Protein AF-0000000067828878 (afdb_homodimer)

InterPro domains:
  IPR006442 Type II toxin-antitoxin system, antitoxin Phd/YefM [PF02604] (14-60)
  IPR036165 YefM-like superfamily [SSF143120] (12-59)

Solvent-accessible surface area (backbone atoms only — not comparable to full-atom values): 11182 Å² total; per-residue (Å²): 126,85,72,68,76,63,61,84,62,69,82,40,54,75,30,50,51,69,56,38,45,76,40,34,67,59,51,51,51,44,15,53,73,73,50,51,32,34,33,22,53,97,88,36,81,40,30,30,34,27,21,33,70,62,52,52,67,44,51,63,59,71,70,44,81,54,57,63,60,48,48,69,64,32,68,62,58,69,47,62,82,66,66,67,78,69,71,66,73,69,70,74,68,74,119,128,82,72,70,77,59,62,83,61,69,81,40,56,75,31,49,51,69,57,37,46,77,38,33,69,57,51,51,51,44,14,53,72,72,51,51,33,34,33,21,53,96,88,35,82,41,31,31,35,26,21,32,71,59,51,52,67,45,49,64,60,72,71,44,82,54,57,63,60,49,48,70,64,32,68,62,59,68,48,64,79,67,65,68,76,69,68,66,73,71,69,73,68,76,119

Radius of gyration: 25.67 Å; Cα contacts (8 Å, |Δi|>4): 212; chains: 2; bounding box: 50×87×62 Å

Sequence (190 aa):
MTNSATQGLDALQTWKLEDAKARFSELVRLAQGENPQLVTVRGKDAVVVLAADQFAKLLPLMAQPNIHEFLSQSPLNRLDFEHSSVQSPVRELELMTNSATQGLDALQTWKLEDAKARFSELVRLAQGENPQLVTVRGKDAVVVLAADQFAKLLPLMAQPNIHEFLSQSPLNRLDFEHSSVQSPVRELEL

Secondary structure (DSSP, 8-state):
-------TTTTSEEEEHHHHHHTHHHHHHHHHHSS-EEEEETTEEEEEEEEHHHHHHHHHHHHS--HHHHHHHSGGGGS----------------/------TTTTTSEEEEHHHHHHTHHHHHHHHHHSS-EEEEETTEEEEEEEEHHHHHHHHHHHHS--HHHHHHHSGGGGS----------------

Nearest PDB structures (foldseek):
  2odk-assembly2_D  TM=9.725E-01  e=8.006E-05  Nitrosomonas europaea
  6jqy-assembly1_A  TM=8.983E-01  e=6.111E-02  Mycobacterium tuberculosis CDC1551
  3k6q-assembly2_D  TM=8.267E-01  e=5.344E-02  Syntrophomonas wolfei subsp. wolfei str. Goettingen G311
  3k33-assembly1_C-2  TM=6.214E-01  e=5.344E-02  Punavirus P1
  3k33-assembly1_D-2  TM=6.467E-01  e=1.278E-01  Punavirus P1

Structure (mmCIF, N/CA/C/O backbone):
data_AF-0000000067828878-model_v1
#
loop_
_entity.id
_entity.type
_entity.pdbx_description
1 polymer Antitoxin
#
loop_
_atom_site.group_PDB
_atom_site.id
_atom_site.type_symbol
_atom_site.label_atom_id
_atom_site.label_alt_id
_atom_site.label_comp_id
_atom_site.label_asym_id
_atom_site.label_entity_id
_atom_site.label_seq_id
_atom_site.pdbx_PDB_ins_code
_atom_site.Cartn_x
_atom_site.Cartn_y
_atom_site.Cartn_z
_atom_site.occupancy
_atom_site.B_iso_or_equiv
_atom_site.auth_seq_id
_atom_site.auth_comp_id
_atom_site.auth_asym_id
_atom_site.auth_atom_id
_atom_site.pdbx_PDB_model_num
ATOM 1 N N . MET A 1 1 ? 25.984 -0.427 13.227 1 29.58 1 MET A N 1
ATOM 2 C CA . MET A 1 1 ? 24.75 -1.149 13.5 1 29.58 1 MET A CA 1
ATOM 3 C C . MET A 1 1 ? 23.562 -0.467 12.828 1 29.58 1 MET A C 1
ATOM 5 O O . MET A 1 1 ? 23.25 0.691 13.125 1 29.58 1 MET A O 1
ATOM 9 N N . THR A 1 2 ? 23.516 -0.734 11.5 1 36.03 2 THR A N 1
ATOM 10 C CA . THR A 1 2 ? 22.578 -0.037 10.617 1 36.03 2 THR A CA 1
ATOM 11 C C . THR A 1 2 ? 21.172 -0.012 11.227 1 36.03 2 THR A C 1
ATOM 13 O O . THR A 1 2 ? 20.641 -1.055 11.609 1 36.03 2 THR A O 1
ATOM 16 N N . ASN A 1 3 ? 20.969 0.876 12.07 1 36.53 3 ASN A N 1
ATOM 17 C CA . ASN A 1 3 ? 19.688 1.14 12.703 1 36.53 3 ASN A CA 1
ATOM 18 C C . ASN A 1 3 ? 18.547 1.077 11.703 1 36.53 3 ASN A C 1
ATOM 20 O O . ASN A 1 3 ? 18.391 1.976 10.875 1 36.53 3 ASN A O 1
ATOM 24 N N . SER A 1 4 ? 18.562 0.023 10.906 1 40.5 4 SER A N 1
ATOM 25 C CA . SER A 1 4 ? 17.422 -0.14 10.016 1 40.5 4 SER A CA 1
ATOM 26 C C . SER A 1 4 ? 16.125 0.268 10.695 1 40.5 4 SER A C 1
ATOM 28 O O . SER A 1 4 ? 15.695 -0.368 11.664 1 40.5 4 SER A O 1
ATOM 30 N N . ALA A 1 5 ? 15.953 1.447 10.938 1 41.16 5 ALA A N 1
ATOM 31 C CA . ALA A 1 5 ? 14.695 2.039 11.383 1 41.16 5 ALA A CA 1
ATOM 32 C C . ALA A 1 5 ? 13.5 1.272 10.828 1 41.16 5 ALA A C 1
ATOM 34 O O . ALA A 1 5 ? 13.039 1.551 9.719 1 41.16 5 ALA A O 1
ATOM 35 N N . THR A 1 6 ? 13.602 -0.075 10.828 1 52.47 6 THR A N 1
ATOM 36 C CA . THR A 1 6 ? 12.438 -0.902 10.516 1 52.47 6 THR A CA 1
ATOM 37 C C . THR A 1 6 ? 11.227 -0.459 11.336 1 52.47 6 THR A C 1
ATOM 39 O O . THR A 1 6 ? 10.812 -1.154 12.266 1 52.47 6 THR A O 1
ATOM 42 N N . GLN A 1 7 ? 11.156 0.771 11.742 1 61.03 7 GLN A N 1
ATOM 43 C CA . GLN A 1 7 ? 10.273 1.157 12.844 1 61.03 7 GLN A CA 1
ATOM 44 C C . GLN A 1 7 ? 8.82 0.809 12.539 1 61.03 7 GLN A C 1
ATOM 46 O O . GLN A 1 7 ? 8.242 -0.08 13.164 1 61.03 7 GLN A O 1
ATOM 51 N N . GLY A 1 8 ? 8.164 1.447 11.656 1 74.69 8 GLY A N 1
ATOM 52 C CA . GLY A 1 8 ? 6.711 1.439 11.664 1 74.69 8 GLY A CA 1
ATOM 53 C C . GLY A 1 8 ? 6.117 0.234 10.969 1 74.69 8 GLY A C 1
ATOM 54 O O . GLY A 1 8 ? 4.926 -0.051 11.109 1 74.69 8 GLY A O 1
ATOM 55 N N . LEU A 1 9 ? 7.027 -0.749 10.406 1 91.75 9 LEU A N 1
ATOM 56 C CA . LEU A 1 9 ? 6.492 -1.859 9.625 1 91.75 9 LEU A CA 1
ATOM 57 C C . LEU A 1 9 ? 6.574 -3.164 10.414 1 91.75 9 LEU A C 1
ATOM 59 O O . LEU A 1 9 ? 6.117 -4.207 9.938 1 91.75 9 LEU A O 1
ATOM 63 N N . ASP A 1 10 ? 7.086 -3.168 11.617 1 90.44 10 ASP A N 1
ATOM 64 C CA . ASP A 1 10 ? 7.348 -4.367 12.406 1 90.44 10 ASP A CA 1
ATOM 65 C C . ASP A 1 10 ? 6.047 -5.016 12.875 1 90.44 10 ASP A C 1
ATOM 67 O O . ASP A 1 10 ? 6.023 -6.203 13.195 1 90.44 10 ASP A O 1
ATOM 71 N N . ALA A 1 11 ? 4.977 -4.293 12.898 1 90.56 11 ALA A N 1
ATOM 72 C CA . ALA A 1 11 ? 3.697 -4.801 13.391 1 90.56 11 ALA A CA 1
ATOM 73 C C . ALA A 1 11 ? 2.902 -5.457 12.266 1 90.56 11 ALA A C 1
ATOM 75 O O . ALA A 1 11 ? 1.885 -6.109 12.508 1 90.56 11 ALA A O 1
ATOM 76 N N . LEU A 1 12 ? 3.334 -5.367 11.086 1 95.94 12 LEU A N 1
ATOM 77 C CA . LEU A 1 12 ? 2.586 -5.875 9.945 1 95.94 12 LEU A CA 1
ATOM 78 C C . LEU A 1 12 ? 2.828 -7.371 9.766 1 95.94 12 LEU A C 1
ATOM 80 O O . LEU A 1 12 ? 3.938 -7.855 9.992 1 95.94 12 LEU A O 1
ATOM 84 N N . GLN A 1 13 ? 1.742 -8.094 9.398 1 97.19 13 GLN A N 1
ATOM 85 C CA . GLN A 1 13 ? 1.959 -9.461 8.945 1 97.19 13 GLN A CA 1
ATOM 86 C C . GLN A 1 13 ? 2.889 -9.5 7.738 1 97.19 13 GLN A C 1
ATOM 88 O O . GLN A 1 13 ? 2.719 -8.719 6.793 1 97.19 13 GLN A O 1
ATOM 93 N N . THR A 1 14 ? 3.805 -10.516 7.734 1 98.25 14 THR A N 1
ATOM 94 C CA . THR A 1 14 ? 4.859 -10.516 6.727 1 98.25 14 THR A CA 1
ATOM 95 C C . THR A 1 14 ? 4.809 -11.797 5.891 1 98.25 14 THR A C 1
ATOM 97 O O . THR A 1 14 ? 4.586 -12.883 6.426 1 98.25 14 THR A O 1
ATOM 100 N N . TRP A 1 15 ? 5.043 -11.609 4.605 1 98.56 15 TRP A N 1
ATOM 101 C CA . TRP A 1 15 ? 5.094 -12.688 3.627 1 98.56 15 TRP A CA 1
ATOM 102 C C . TRP A 1 15 ? 6.43 -12.695 2.889 1 98.56 15 TRP A C 1
ATOM 104 O O . TRP A 1 15 ? 6.945 -11.641 2.52 1 98.56 15 TRP A O 1
ATOM 114 N N . LYS A 1 16 ? 6.973 -13.914 2.701 1 98.56 16 LYS A N 1
ATOM 115 C CA . LYS A 1 16 ? 8 -14.023 1.668 1 98.56 16 LYS A CA 1
ATOM 116 C C . LYS A 1 16 ? 7.395 -13.891 0.274 1 98.56 16 LYS A C 1
ATOM 118 O O . LYS A 1 16 ? 6.254 -14.297 0.048 1 98.56 16 LYS A O 1
ATOM 123 N N . LEU A 1 17 ? 8.109 -13.359 -0.604 1 98.56 17 LEU A N 1
ATOM 124 C CA . LEU A 1 17 ? 7.637 -13.141 -1.967 1 98.56 17 LEU A CA 1
ATOM 125 C C . LEU A 1 17 ? 6.969 -14.398 -2.514 1 98.56 17 LEU A C 1
ATOM 127 O O . LEU A 1 17 ? 5.883 -14.328 -3.094 1 98.56 17 LEU A O 1
ATOM 131 N N . GLU A 1 18 ? 7.539 -15.641 -2.307 1 97.88 18 GLU A N 1
ATOM 132 C CA . GLU A 1 18 ? 7.035 -16.891 -2.846 1 97.88 18 GLU A CA 1
ATOM 133 C C . GLU A 1 18 ? 5.711 -17.281 -2.199 1 97.88 18 GLU A C 1
ATOM 135 O O . GLU A 1 18 ? 4.789 -17.75 -2.883 1 97.88 18 GLU A O 1
ATOM 140 N N . ASP A 1 19 ? 5.637 -17.078 -0.923 1 98.5 19 ASP A N 1
ATOM 141 C CA . ASP A 1 19 ? 4.406 -17.391 -0.206 1 98.5 19 ASP A CA 1
ATOM 142 C C . ASP A 1 19 ? 3.283 -16.422 -0.59 1 98.5 19 ASP A C 1
ATOM 144 O O . ASP A 1 19 ? 2.135 -16.844 -0.758 1 98.5 19 ASP A O 1
ATOM 148 N N . ALA A 1 20 ? 3.621 -15.164 -0.663 1 98.75 20 ALA A N 1
ATOM 149 C CA . ALA A 1 20 ? 2.66 -14.141 -1.072 1 98.75 20 ALA A CA 1
ATOM 150 C C . ALA A 1 20 ? 2.057 -14.469 -2.436 1 98.75 20 ALA A C 1
ATOM 152 O O . ALA A 1 20 ? 0.842 -14.367 -2.623 1 98.75 20 ALA A O 1
ATOM 153 N N . LYS A 1 21 ? 2.896 -14.797 -3.344 1 98.25 21 LYS A N 1
ATOM 154 C CA . LYS A 1 21 ? 2.439 -15.18 -4.676 1 98.25 21 LYS A CA 1
ATOM 155 C C . LYS A 1 21 ? 1.525 -16.406 -4.617 1 98.25 21 LYS A C 1
ATOM 157 O O . LYS A 1 21 ? 0.457 -16.406 -5.234 1 98.25 21 LYS A O 1
ATOM 162 N N . ALA A 1 22 ? 1.896 -17.422 -3.926 1 98.25 22 ALA A N 1
ATOM 163 C CA . ALA A 1 22 ? 1.157 -18.688 -3.857 1 98.25 22 ALA A CA 1
ATOM 164 C C . ALA A 1 22 ? -0.205 -18.484 -3.199 1 98.25 22 ALA A C 1
ATOM 166 O O . ALA A 1 22 ? -1.184 -19.141 -3.578 1 98.25 22 ALA A O 1
ATOM 167 N N . ARG A 1 23 ? -0.243 -17.609 -2.225 1 98.38 23 ARG A N 1
ATOM 168 C CA . ARG A 1 23 ? -1.474 -17.344 -1.486 1 98.38 23 ARG A CA 1
ATOM 169 C C . ARG A 1 23 ? -1.956 -15.922 -1.723 1 98.38 23 ARG A C 1
ATOM 171 O O . ARG A 1 23 ? -2.424 -15.258 -0.795 1 98.38 23 ARG A O 1
ATOM 178 N N . PHE A 1 24 ? -1.81 -15.477 -2.848 1 98.44 24 PHE A N 1
ATOM 179 C CA . PHE A 1 24 ? -2.07 -14.086 -3.197 1 98.44 24 PHE A CA 1
ATOM 180 C C . PHE A 1 24 ? -3.51 -13.703 -2.873 1 98.44 24 PHE A C 1
ATOM 182 O O . PHE A 1 24 ? -3.771 -12.602 -2.389 1 98.44 24 PHE A O 1
ATOM 189 N N . SER A 1 25 ? -4.469 -14.562 -3.148 1 98.06 25 SER A N 1
ATOM 190 C CA . SER A 1 25 ? -5.867 -14.266 -2.854 1 98.06 25 SER A CA 1
ATOM 191 C C . SER A 1 25 ? -6.082 -14.039 -1.362 1 98.06 25 SER A C 1
ATOM 193 O O . SER A 1 25 ? -6.828 -13.141 -0.969 1 98.06 25 SER A O 1
ATOM 195 N N . GLU A 1 26 ? -5.488 -14.906 -0.579 1 98.12 26 GLU A N 1
ATOM 196 C CA . GLU A 1 26 ? -5.547 -14.727 0.869 1 98.12 26 GLU A CA 1
ATOM 197 C C . GLU A 1 26 ? -4.891 -13.414 1.291 1 98.12 26 GLU A C 1
ATOM 199 O O . GLU A 1 26 ? -5.434 -12.688 2.119 1 98.12 26 GLU A O 1
ATOM 204 N N . LEU A 1 27 ? -3.695 -13.172 0.763 1 98.44 27 LEU A N 1
ATOM 205 C CA . LEU A 1 27 ? -2.98 -11.93 1.03 1 98.44 27 LEU A CA 1
ATOM 206 C C . LEU A 1 27 ? -3.859 -10.719 0.731 1 98.44 27 LEU A C 1
ATOM 208 O O . LEU A 1 27 ? -3.957 -9.797 1.546 1 98.44 27 LEU A O 1
ATOM 212 N N . VAL A 1 28 ? -4.523 -10.688 -0.418 1 98.5 28 VAL A N 1
ATOM 213 C CA . VAL A 1 28 ? -5.391 -9.586 -0.838 1 98.5 28 VAL A CA 1
ATOM 214 C C . VAL A 1 28 ? -6.562 -9.453 0.13 1 98.5 28 VAL A C 1
ATOM 216 O O . VAL A 1 28 ? -6.902 -8.344 0.555 1 98.5 28 VAL A O 1
ATOM 219 N N . ARG A 1 29 ? -7.176 -10.602 0.465 1 97.56 29 ARG A N 1
ATOM 220 C CA . ARG A 1 29 ? -8.305 -10.578 1.394 1 97.56 29 ARG A CA 1
ATOM 221 C C . ARG A 1 29 ? -7.887 -10 2.742 1 97.56 29 ARG A C 1
ATOM 223 O O . ARG A 1 29 ? -8.594 -9.164 3.309 1 97.56 29 ARG A O 1
ATOM 230 N N . LEU A 1 30 ? -6.785 -10.422 3.264 1 97.75 30 LEU A N 1
ATOM 231 C CA . LEU A 1 30 ? -6.285 -9.938 4.543 1 97.75 30 LEU A CA 1
ATOM 232 C C . LEU A 1 30 ? -5.969 -8.445 4.469 1 97.75 30 LEU A C 1
ATOM 234 O O . LEU A 1 30 ? -6.266 -7.695 5.402 1 97.75 30 LEU A O 1
ATOM 238 N N . ALA A 1 31 ? -5.367 -7.992 3.406 1 98.25 31 ALA A N 1
ATOM 239 C CA . ALA A 1 31 ? -5.027 -6.59 3.201 1 98.25 31 ALA A CA 1
ATOM 240 C C . ALA A 1 31 ? -6.281 -5.723 3.146 1 98.25 31 ALA A C 1
ATOM 242 O O . ALA A 1 31 ? -6.262 -4.562 3.57 1 98.25 31 ALA A O 1
ATOM 243 N N . GLN A 1 32 ? -7.344 -6.254 2.596 1 96.44 32 GLN A N 1
ATOM 244 C CA . GLN A 1 32 ? -8.602 -5.523 2.484 1 96.44 32 GLN A CA 1
ATOM 245 C C . GLN A 1 32 ? -9.281 -5.387 3.842 1 96.44 32 GLN A C 1
ATOM 247 O O . GLN A 1 32 ? -9.93 -4.375 4.121 1 96.44 32 GLN A O 1
ATOM 252 N N . GLY A 1 33 ? -9.367 -6.383 4.59 1 88 33 GLY A N 1
ATOM 253 C CA . GLY A 1 33 ? -10.188 -6.477 5.785 1 88 33 GLY A CA 1
ATOM 254 C C . GLY A 1 33 ? -9.469 -6.039 7.043 1 88 33 GLY A C 1
ATOM 255 O O . GL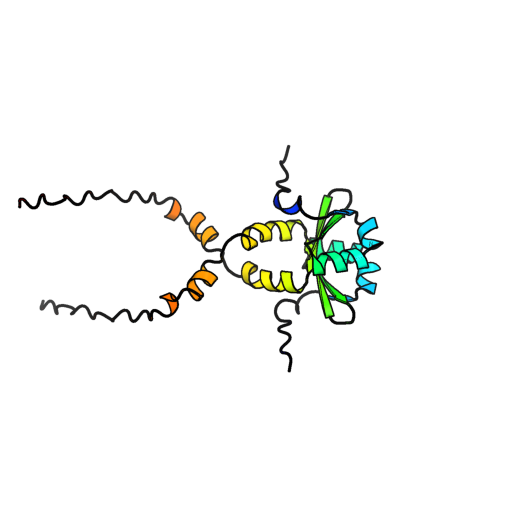Y A 1 33 ? -10.094 -5.543 7.984 1 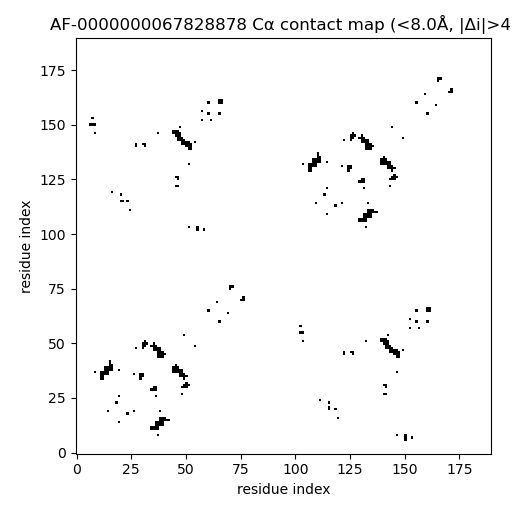88 33 GLY A O 1
ATOM 256 N N . GLU A 1 34 ? -8.234 -6.309 7.285 1 81.44 34 GLU A N 1
ATOM 257 C CA . GLU A 1 34 ? -7.551 -6.133 8.562 1 81.44 34 GLU A CA 1
ATOM 258 C C . GLU A 1 34 ? -6.551 -4.98 8.5 1 81.44 34 GLU A C 1
ATOM 260 O O . GLU A 1 34 ? -6.938 -3.812 8.539 1 81.44 34 GLU A O 1
ATOM 265 N N . ASN A 1 35 ? -5.273 -5.391 8.234 1 91.19 35 ASN A N 1
ATOM 266 C CA . ASN A 1 35 ? -4.125 -4.488 8.25 1 91.19 35 ASN A CA 1
ATOM 267 C C . ASN A 1 35 ? -3.262 -4.668 7.004 1 91.19 35 ASN A C 1
ATOM 269 O O . ASN A 1 35 ? -3.312 -5.715 6.352 1 91.19 35 ASN A O 1
ATOM 273 N N . PRO A 1 36 ? -2.584 -3.646 6.664 1 97.44 36 PRO A N 1
ATOM 274 C CA . PRO A 1 36 ? -1.599 -3.799 5.594 1 97.44 36 PRO A CA 1
ATOM 275 C C . PRO A 1 36 ? -0.72 -5.035 5.77 1 97.44 36 PRO A C 1
ATOM 277 O O . PRO A 1 36 ? -0.505 -5.488 6.895 1 97.44 36 PRO A O 1
ATOM 280 N N . GLN A 1 37 ? -0.366 -5.633 4.633 1 98.5 37 GLN A N 1
ATOM 281 C CA . GLN A 1 37 ? 0.493 -6.809 4.605 1 98.5 37 GLN A CA 1
ATOM 282 C C . GLN A 1 37 ? 1.865 -6.477 4.023 1 98.5 37 GLN A C 1
ATOM 284 O O . GLN A 1 37 ? 1.968 -5.746 3.039 1 98.5 37 GLN A O 1
ATOM 289 N N . LEU A 1 38 ? 2.873 -6.988 4.66 1 98.56 38 LEU A N 1
ATOM 290 C CA . LEU A 1 38 ? 4.238 -6.742 4.203 1 98.56 38 LEU A CA 1
ATOM 291 C C . LEU A 1 38 ? 4.766 -7.934 3.404 1 98.56 38 LEU A C 1
ATOM 293 O O . LEU A 1 38 ? 4.586 -9.086 3.809 1 98.56 38 LEU A O 1
ATOM 297 N N . VAL A 1 39 ? 5.312 -7.652 2.268 1 98.75 39 VAL A N 1
ATOM 298 C CA . VAL A 1 39 ? 5.973 -8.672 1.456 1 98.75 39 VAL A CA 1
ATOM 299 C C . VAL A 1 39 ? 7.477 -8.422 1.432 1 98.75 39 VAL A C 1
ATOM 301 O O . VAL A 1 39 ? 7.922 -7.297 1.18 1 98.75 39 VAL A O 1
ATOM 304 N N . THR A 1 40 ? 8.281 -9.477 1.692 1 98.62 40 THR A N 1
ATOM 305 C CA . THR A 1 40 ? 9.734 -9.375 1.691 1 98.62 40 THR A CA 1
ATOM 306 C C . THR A 1 40 ? 10.328 -10.102 0.49 1 98.62 40 THR A C 1
ATOM 308 O O . THR A 1 40 ? 9.742 -11.055 -0.02 1 98.62 40 THR A O 1
ATOM 311 N N . VAL A 1 41 ? 11.422 -9.625 0.002 1 97.81 41 VAL A N 1
ATOM 312 C CA . VAL A 1 41 ? 12.234 -10.242 -1.043 1 97.81 41 VAL A CA 1
ATOM 313 C C . VAL A 1 41 ? 13.656 -10.461 -0.531 1 97.81 41 VAL A C 1
ATOM 315 O O . VAL A 1 41 ? 14.328 -9.508 -0.128 1 97.81 41 VAL A O 1
ATOM 318 N N . ARG A 1 42 ? 14.039 -11.703 -0.585 1 96.62 42 ARG A N 1
ATOM 319 C CA . ARG A 1 42 ? 15.367 -12.07 -0.094 1 96.62 42 ARG A CA 1
ATOM 320 C C . ARG A 1 42 ? 15.594 -11.539 1.318 1 96.62 42 ARG A C 1
ATOM 322 O O . ARG A 1 42 ? 16.641 -10.977 1.613 1 96.62 42 ARG A O 1
ATOM 329 N N . GLY A 1 43 ? 14.539 -11.531 2.107 1 95.62 43 GLY A N 1
ATOM 330 C CA . GLY A 1 43 ? 14.633 -11.211 3.523 1 95.62 43 GLY A CA 1
ATOM 331 C C . GLY A 1 43 ? 14.523 -9.727 3.807 1 95.62 43 GLY A C 1
ATOM 332 O O . GLY A 1 43 ? 14.562 -9.305 4.965 1 95.62 43 GLY A O 1
ATOM 333 N N . LYS A 1 44 ? 14.312 -8.867 2.754 1 96.94 44 LYS A N 1
ATOM 334 C CA . LYS A 1 44 ? 14.203 -7.422 2.934 1 96.94 44 LYS A CA 1
ATOM 335 C C . LYS A 1 44 ? 12.781 -6.938 2.645 1 96.94 44 LYS A C 1
ATOM 337 O O . LYS A 1 44 ? 12.109 -7.457 1.75 1 96.94 44 LYS A O 1
ATOM 342 N N . ASP A 1 45 ? 12.406 -5.934 3.363 1 97.75 45 ASP A N 1
ATOM 343 C CA . ASP A 1 45 ? 11.109 -5.328 3.111 1 97.75 45 ASP A CA 1
AT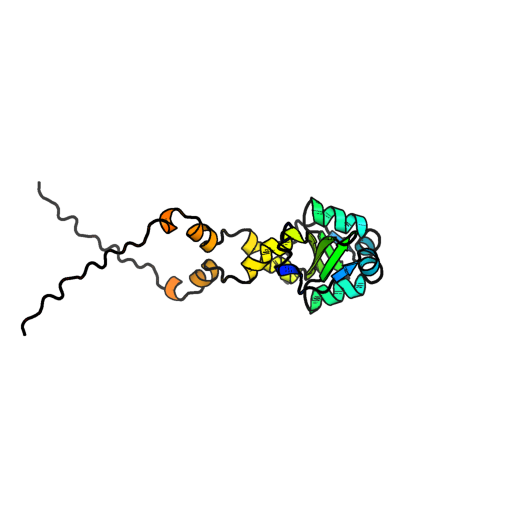OM 344 C C . ASP A 1 45 ? 11.016 -4.801 1.681 1 97.75 45 ASP A C 1
ATOM 346 O O . ASP A 1 45 ? 11.82 -3.969 1.266 1 97.75 45 ASP A O 1
ATOM 350 N N . ALA A 1 46 ? 10.039 -5.238 1.002 1 98.31 46 ALA A N 1
ATOM 351 C CA . ALA A 1 46 ? 9.977 -4.855 -0.406 1 98.31 46 ALA A CA 1
ATOM 352 C C . ALA A 1 46 ? 8.758 -3.975 -0.681 1 98.31 46 ALA A C 1
ATOM 354 O O . ALA A 1 46 ? 8.906 -2.818 -1.088 1 98.31 46 ALA A O 1
ATOM 355 N N . VAL A 1 47 ? 7.527 -4.48 -0.379 1 98.62 47 VAL A N 1
ATOM 356 C CA . VAL A 1 47 ? 6.305 -3.738 -0.673 1 98.62 47 VAL A CA 1
ATOM 357 C C . VAL A 1 47 ? 5.281 -3.967 0.437 1 98.62 47 VAL A C 1
ATOM 359 O O . VAL A 1 47 ? 5.395 -4.922 1.207 1 98.62 47 VAL A O 1
ATOM 362 N N . VAL A 1 48 ? 4.375 -3.07 0.516 1 98.25 48 VAL A N 1
ATOM 363 C CA . VAL A 1 48 ? 3.209 -3.199 1.381 1 98.25 48 VAL A CA 1
ATOM 364 C C . VAL A 1 48 ? 1.938 -3.232 0.535 1 98.25 48 VAL A C 1
ATOM 366 O O . VAL A 1 48 ? 1.804 -2.469 -0.424 1 98.25 48 VAL A O 1
ATOM 369 N N . VAL A 1 49 ? 1.086 -4.152 0.84 1 98.75 49 VAL A N 1
ATOM 370 C CA . VAL A 1 49 ? -0.229 -4.285 0.223 1 98.75 49 VAL A CA 1
ATOM 371 C C . VAL A 1 49 ? -1.304 -3.777 1.18 1 98.75 49 VAL A C 1
ATOM 373 O O . VAL A 1 49 ? -1.414 -4.254 2.311 1 98.75 49 VAL A O 1
ATOM 376 N N . LEU A 1 50 ? -2.064 -2.791 0.787 1 97.5 50 LEU A N 1
ATOM 377 C CA . LEU A 1 50 ? -3.127 -2.281 1.647 1 97.5 50 LEU A CA 1
ATOM 378 C C . LEU A 1 50 ? -4.406 -2.041 0.852 1 97.5 50 LEU A C 1
ATOM 380 O O . LEU A 1 50 ? -4.367 -1.951 -0.378 1 97.5 50 LEU A O 1
ATOM 384 N N . ALA A 1 51 ? -5.457 -1.958 1.476 1 98.12 51 ALA A N 1
ATOM 385 C CA . ALA A 1 51 ? -6.75 -1.772 0.824 1 98.12 51 ALA A CA 1
ATOM 386 C C . ALA A 1 51 ? -6.758 -0.514 -0.038 1 98.12 51 ALA A C 1
ATOM 388 O O . ALA A 1 51 ? -6.219 0.522 0.361 1 98.12 51 ALA A O 1
ATOM 389 N N . ALA A 1 52 ? -7.363 -0.61 -1.137 1 97.38 52 ALA A N 1
ATOM 390 C CA . ALA A 1 52 ? -7.426 0.52 -2.061 1 97.38 52 ALA A CA 1
ATOM 391 C C . ALA A 1 52 ? -8.094 1.726 -1.407 1 97.38 52 ALA A C 1
ATOM 393 O O . ALA A 1 52 ? -7.648 2.863 -1.585 1 97.38 52 ALA A O 1
ATOM 394 N N . ASP A 1 53 ? -9.125 1.492 -0.688 1 93.81 53 ASP A N 1
ATOM 395 C CA . ASP A 1 53 ? -9.852 2.578 -0.04 1 93.81 53 ASP A CA 1
ATOM 396 C C . ASP A 1 53 ? -8.984 3.271 1.008 1 93.81 53 ASP A C 1
ATOM 398 O O . ASP A 1 53 ? -9.062 4.488 1.181 1 93.81 53 ASP A O 1
ATOM 402 N N . GLN A 1 54 ? -8.164 2.516 1.707 1 92.12 54 GLN A N 1
ATOM 403 C CA . GLN A 1 54 ? -7.246 3.094 2.682 1 92.12 54 GLN A CA 1
ATOM 404 C C . GLN A 1 54 ? -6.199 3.967 1.999 1 92.12 54 GLN A C 1
ATOM 406 O O . GLN A 1 54 ? -5.871 5.051 2.486 1 92.12 54 GLN A O 1
ATOM 411 N N . PHE A 1 55 ? -5.723 3.545 0.946 1 93.62 55 PHE A N 1
ATOM 412 C CA . PHE A 1 55 ? -4.734 4.32 0.205 1 93.62 55 PHE A CA 1
ATOM 413 C C . PHE A 1 55 ? -5.344 5.621 -0.311 1 93.62 55 PHE A C 1
ATOM 415 O O . PHE A 1 55 ? -4.707 6.672 -0.261 1 93.62 55 PHE A O 1
ATOM 422 N N . ALA A 1 56 ? -6.535 5.574 -0.782 1 91.38 56 ALA A N 1
ATOM 423 C CA . ALA A 1 56 ? -7.234 6.754 -1.277 1 91.38 56 ALA A CA 1
ATOM 424 C C . ALA A 1 56 ? -7.344 7.824 -0.193 1 91.38 56 ALA A C 1
ATOM 426 O O . ALA A 1 56 ? -7.262 9.023 -0.482 1 91.38 56 ALA A O 1
ATOM 427 N N . LYS A 1 57 ? -7.516 7.363 1.013 1 85.94 57 LYS A N 1
ATOM 428 C CA . LYS A 1 57 ? -7.637 8.289 2.139 1 85.94 57 LYS A CA 1
ATOM 429 C C . LYS A 1 57 ? -6.297 8.938 2.469 1 85.94 57 LYS A C 1
ATOM 431 O O . LYS A 1 57 ? -6.25 10 3.092 1 85.94 57 LYS A O 1
ATOM 436 N N . LEU A 1 58 ? -5.27 8.281 2.082 1 85.12 58 LEU A N 1
ATOM 437 C CA . LEU A 1 58 ? -3.93 8.781 2.375 1 85.12 58 LEU A CA 1
ATOM 438 C C . LEU A 1 58 ? -3.473 9.766 1.308 1 85.12 58 LEU A C 1
ATOM 440 O O . LEU A 1 58 ? -2.576 10.578 1.55 1 85.12 58 LEU A O 1
ATOM 444 N N . LEU A 1 59 ? -4.031 9.75 0.179 1 86 59 LEU A N 1
ATOM 445 C CA . LEU A 1 59 ? -3.59 10.539 -0.97 1 86 59 LEU A CA 1
ATOM 446 C C . LEU A 1 59 ? -3.625 12.031 -0.656 1 86 59 LEU A C 1
ATOM 448 O O . LEU A 1 59 ? -2.662 12.75 -0.929 1 86 59 LEU A O 1
ATOM 452 N N . PRO A 1 60 ? -4.695 12.539 -0.039 1 77.25 60 PRO A N 1
ATOM 453 C CA . PRO A 1 60 ? -4.727 13.969 0.286 1 77.25 60 PRO A CA 1
ATOM 454 C C . PRO A 1 60 ? -3.643 14.367 1.286 1 77.25 60 PRO A C 1
ATOM 456 O O . PRO A 1 60 ? -3.16 15.508 1.259 1 77.25 60 PRO A O 1
ATOM 459 N N . LEU A 1 61 ? -3.277 13.43 2.117 1 73.25 61 LEU A N 1
ATOM 460 C CA . LEU A 1 61 ? -2.275 13.703 3.141 1 73.25 61 LEU A CA 1
ATOM 461 C C . LEU A 1 61 ? -0.886 13.82 2.525 1 73.25 61 LEU A C 1
ATOM 463 O O . LEU A 1 61 ? -0.029 14.539 3.047 1 73.25 61 LEU A O 1
ATOM 467 N N . MET A 1 62 ? -0.774 13.117 1.499 1 74 62 MET A N 1
ATOM 468 C CA . MET A 1 62 ? 0.512 13.156 0.809 1 74 62 MET A CA 1
ATOM 469 C C . MET A 1 62 ? 0.691 14.477 0.067 1 74 62 MET A C 1
ATOM 471 O O . MET A 1 62 ? 1.819 14.914 -0.163 1 74 62 MET A O 1
ATOM 475 N N . ALA A 1 63 ? -0.391 15.031 -0.281 1 71 63 ALA A N 1
ATOM 476 C CA . ALA A 1 63 ? -0.356 16.266 -1.057 1 71 63 ALA A CA 1
ATOM 477 C C . ALA A 1 63 ? -0.192 17.484 -0.146 1 71 63 ALA A C 1
ATOM 479 O O . ALA A 1 63 ? 0.257 18.547 -0.589 1 71 63 ALA A O 1
ATOM 480 N N . GLN A 1 64 ? -0.673 17.406 1.127 1 66.31 64 GLN A N 1
ATOM 481 C CA . GLN A 1 64 ? -0.732 18.578 2.002 1 66.31 64 GLN A CA 1
ATOM 482 C C . GLN A 1 64 ? 0.521 18.672 2.867 1 66.31 64 GLN A C 1
ATOM 484 O O . GLN A 1 64 ? 1.052 17.656 3.324 1 66.31 64 GLN A O 1
ATOM 489 N N . PRO A 1 65 ? 1.141 19.797 2.703 1 61.78 65 PRO A N 1
ATOM 490 C CA . PRO A 1 65 ? 2.25 20 3.637 1 61.78 65 PRO A CA 1
ATOM 491 C C . PRO A 1 65 ? 1.828 19.859 5.098 1 61.78 65 PRO A C 1
ATOM 493 O O . PRO A 1 65 ? 0.696 20.188 5.453 1 61.78 65 PRO A O 1
ATOM 496 N N . ASN A 1 66 ? 2.381 18.938 5.863 1 60.88 66 ASN A N 1
ATOM 497 C CA . ASN A 1 66 ? 2.148 18.812 7.297 1 60.88 66 ASN A CA 1
ATOM 498 C C . ASN A 1 66 ? 2.641 20.047 8.055 1 60.88 66 ASN A C 1
ATOM 500 O O . ASN A 1 66 ? 3.828 20.375 8 1 60.88 66 ASN A O 1
ATOM 504 N N . ILE A 1 67 ? 1.819 20.859 8.367 1 64.19 67 ILE A N 1
ATOM 505 C CA . ILE A 1 6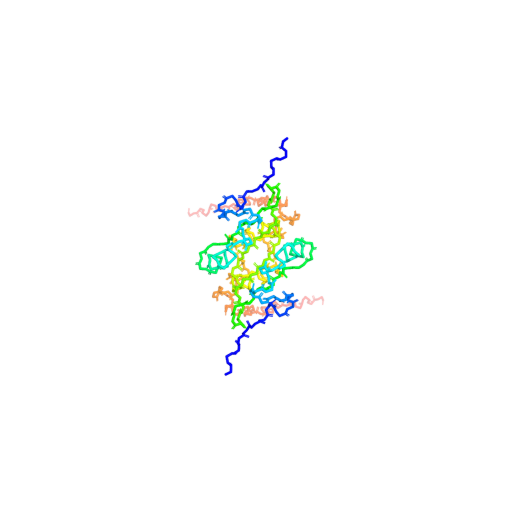7 ? 2.148 22.125 9.023 1 64.19 67 ILE A CA 1
ATOM 506 C C . ILE A 1 67 ? 3.125 21.875 10.164 1 64.19 67 ILE A C 1
ATOM 508 O O . ILE A 1 67 ? 4.047 22.656 10.391 1 64.19 67 ILE A O 1
ATOM 512 N N . HIS A 1 68 ? 2.879 20.797 10.812 1 60.94 68 HIS A N 1
ATOM 513 C CA . HIS A 1 68 ? 3.801 20.5 11.906 1 60.94 68 HIS A CA 1
ATOM 514 C C . HIS A 1 68 ? 5.234 20.391 11.398 1 60.94 68 HIS A C 1
ATOM 516 O O . HIS A 1 68 ? 6.156 20.938 12.016 1 60.94 68 HIS A O 1
ATOM 522 N N . GLU A 1 69 ? 5.254 19.688 10.367 1 61.78 69 GLU A N 1
ATOM 523 C CA . GLU A 1 69 ? 6.59 19.562 9.797 1 61.78 69 GLU A CA 1
ATOM 524 C C . GLU A 1 69 ? 7.125 20.922 9.336 1 61.78 69 GLU A C 1
ATOM 526 O O . GLU A 1 69 ? 8.312 21.203 9.492 1 61.78 69 GLU A O 1
ATOM 531 N N . PHE A 1 70 ? 6.23 21.688 8.875 1 64 70 PHE A N 1
ATOM 532 C CA . PHE A 1 70 ? 6.629 23.031 8.453 1 64 70 PHE A CA 1
ATOM 533 C C . PHE A 1 70 ? 7.039 23.875 9.648 1 64 70 PHE A C 1
ATOM 535 O O . PHE A 1 70 ? 8.055 24.578 9.609 1 64 70 PHE A O 1
ATOM 542 N N . LEU A 1 71 ? 6.27 23.719 10.688 1 69.44 71 LEU A N 1
ATOM 543 C CA . LEU A 1 71 ? 6.527 24.531 11.875 1 69.44 71 LEU A CA 1
ATOM 544 C C . LEU A 1 71 ? 7.766 24.031 12.617 1 69.44 71 LEU A C 1
ATOM 546 O O . LEU A 1 71 ? 8.531 24.828 13.156 1 69.44 71 LEU A O 1
ATOM 550 N N . SER A 1 72 ? 7.859 22.828 12.578 1 66.88 72 SER A N 1
ATOM 551 C CA . SER A 1 72 ? 9.008 22.266 13.266 1 66.88 72 SER A CA 1
ATOM 552 C C . SER A 1 72 ? 10.312 22.594 12.547 1 66.88 72 SER A C 1
ATOM 554 O O . SER A 1 72 ? 11.375 22.672 13.172 1 66.88 72 SER A O 1
ATOM 556 N N . GLN A 1 73 ? 10.188 22.859 11.281 1 61.19 73 GLN A N 1
ATOM 557 C CA . GLN A 1 73 ? 11.352 23.188 10.469 1 61.19 73 GLN A CA 1
ATOM 558 C C . GLN A 1 73 ? 11.523 24.703 10.336 1 61.19 73 GLN A C 1
ATOM 560 O O . GLN A 1 73 ? 12.523 25.172 9.789 1 61.19 73 GLN A O 1
ATOM 565 N N . SER A 1 74 ? 10.484 25.359 10.648 1 62.75 74 SER A N 1
ATOM 566 C CA . SER A 1 74 ? 10.562 26.812 10.539 1 62.75 74 SER A CA 1
ATOM 567 C C . SER A 1 74 ? 11.602 27.391 11.5 1 62.75 74 SER A C 1
ATOM 569 O O . SER A 1 74 ? 11.656 27 12.672 1 62.75 74 SER A O 1
ATOM 571 N N . PRO A 1 75 ? 12.531 28 10.938 1 60.34 75 PRO A N 1
ATOM 572 C CA . PRO A 1 75 ? 13.508 28.703 11.781 1 60.34 75 PRO A CA 1
ATOM 573 C C . PRO A 1 75 ? 12.859 29.438 12.945 1 60.34 75 PRO A C 1
ATOM 575 O O . PRO A 1 75 ? 13.539 29.766 13.922 1 60.34 75 PRO A O 1
ATOM 578 N N . LEU A 1 76 ? 11.703 29.734 12.797 1 56.22 76 LEU A N 1
ATOM 579 C CA . LEU A 1 76 ? 11.023 30.453 13.867 1 56.22 76 LEU A CA 1
ATOM 580 C C . LEU A 1 76 ? 10.938 29.594 15.125 1 56.22 76 LEU A C 1
ATOM 582 O O . LEU A 1 76 ? 10.805 30.109 16.234 1 56.22 76 LEU A O 1
ATOM 586 N N . ASN A 1 77 ? 10.859 28.297 14.828 1 55.34 77 ASN A N 1
ATOM 587 C CA . ASN A 1 77 ? 10.859 27.406 15.992 1 55.34 77 ASN A CA 1
ATOM 588 C C . ASN A 1 77 ? 12.094 27.625 16.859 1 55.34 77 ASN A C 1
ATOM 590 O O . ASN A 1 77 ? 12.062 27.391 18.062 1 55.34 77 ASN A O 1
ATOM 594 N N . ARG A 1 78 ? 13.125 27.922 16.203 1 52.91 78 ARG A N 1
ATOM 595 C CA . ARG A 1 78 ? 14.328 28.328 16.922 1 52.91 78 ARG A CA 1
ATOM 596 C C . ARG A 1 78 ? 14.156 29.688 17.578 1 52.91 78 ARG A C 1
ATOM 598 O O . ARG A 1 78 ? 14.961 30.094 18.406 1 52.91 78 ARG A O 1
ATOM 605 N N . LEU A 1 79 ? 13.227 30.391 17 1 47.19 79 LEU A N 1
ATOM 606 C CA . LEU A 1 79 ? 13.031 31.609 17.766 1 47.19 79 LEU A CA 1
ATOM 607 C C . LEU A 1 79 ? 12.484 31.312 19.156 1 47.19 79 LEU A C 1
ATOM 609 O O . LEU A 1 79 ? 11.477 30.609 19.297 1 47.19 79 LEU A O 1
ATOM 613 N N . ASP A 1 80 ? 13.305 30.922 19.969 1 44.47 80 ASP A N 1
ATOM 614 C CA . ASP A 1 80 ? 13.094 30.828 21.406 1 44.47 80 ASP A CA 1
ATOM 615 C C . ASP A 1 80 ? 11.961 31.75 21.859 1 44.47 80 ASP A C 1
ATOM 617 O O . ASP A 1 80 ? 11.969 32.938 21.562 1 44.47 80 ASP A O 1
ATOM 621 N N . PHE A 1 81 ? 10.664 31.312 21.906 1 44.16 81 PHE A N 1
ATOM 622 C CA . PHE A 1 81 ? 9.734 31.938 22.844 1 44.16 81 PHE A CA 1
ATOM 623 C C . PHE A 1 81 ? 10.492 32.562 24.016 1 44.16 81 PHE A C 1
ATOM 625 O O . PHE A 1 81 ? 10.797 31.875 25 1 44.16 81 PHE A O 1
ATOM 632 N N . GLU A 1 82 ? 11.602 33 23.828 1 39.47 82 GLU A N 1
ATOM 633 C CA . GLU A 1 82 ? 11.984 33.938 24.875 1 39.47 82 GLU A CA 1
ATOM 634 C C . GLU A 1 82 ? 10.891 35 25.109 1 39.47 82 GLU A C 1
ATOM 636 O O . GLU A 1 82 ? 10.852 36.031 24.438 1 39.47 82 GLU A O 1
ATOM 641 N N . HIS A 1 83 ? 9.617 34.656 24.875 1 41.31 83 HIS A N 1
ATOM 642 C CA . HIS A 1 83 ? 8.664 35.531 25.547 1 41.31 83 HIS A CA 1
ATOM 643 C C . HIS A 1 83 ? 9.227 36.031 26.859 1 41.31 83 HIS A C 1
ATOM 645 O O . HIS A 1 83 ? 9.531 35.25 27.766 1 41.31 83 HIS A O 1
ATOM 651 N N . SER A 1 84 ? 9.969 36.969 26.766 1 36.5 84 SER A N 1
ATOM 652 C CA . SER A 1 84 ? 10.234 37.844 27.891 1 36.5 84 SER A CA 1
ATOM 653 C C . SER A 1 84 ? 9.055 37.906 28.859 1 36.5 84 SER A C 1
ATOM 655 O O . SER A 1 84 ? 7.93 38.188 28.438 1 36.5 84 SER A O 1
ATOM 657 N N . SER A 1 85 ? 8.883 37 29.734 1 40.44 85 SER A N 1
ATOM 658 C CA . SER A 1 85 ? 8.148 37.219 30.984 1 40.44 85 SER A CA 1
ATOM 659 C C . SER A 1 85 ? 8 38.719 31.266 1 40.44 85 SER A C 1
ATOM 661 O O . SER A 1 85 ? 8.93 39.344 31.781 1 40.44 85 SER A O 1
ATOM 663 N N . VAL A 1 86 ? 7.672 39.469 30.266 1 36.97 86 VAL A N 1
ATOM 664 C CA . VAL A 1 86 ? 7.324 40.812 30.688 1 36.97 86 VAL A CA 1
ATOM 665 C C . VAL A 1 86 ? 6.422 40.75 31.922 1 36.97 86 VAL A C 1
ATOM 667 O O . VAL A 1 86 ? 5.316 40.188 31.859 1 36.97 86 VAL A O 1
ATOM 670 N N . GLN A 1 87 ? 7.008 40.438 33.031 1 38.44 87 GLN A N 1
ATOM 671 C CA . GLN A 1 87 ? 6.438 40.812 34.312 1 38.44 87 GLN A CA 1
ATOM 672 C C . GLN A 1 87 ? 5.691 42.156 34.25 1 38.44 87 GLN A C 1
ATOM 674 O O . GLN A 1 87 ? 6.301 43.188 34.031 1 38.44 87 GLN A O 1
ATOM 679 N N . SER A 1 88 ? 4.629 42.156 33.531 1 37.72 88 SER A N 1
ATOM 680 C CA . SER A 1 88 ? 3.814 43.344 33.75 1 37.72 88 SER A CA 1
ATOM 681 C C . SER A 1 88 ? 3.795 43.719 35.219 1 37.72 88 SER A C 1
ATOM 683 O O . SER A 1 88 ? 3.609 42.875 36.094 1 37.72 88 SER A O 1
ATOM 685 N N . PRO A 1 89 ? 4.535 44.719 35.531 1 38.53 89 PRO A N 1
ATOM 686 C CA . PRO A 1 89 ? 4.457 45.219 36.906 1 38.53 89 PRO A CA 1
ATOM 687 C C . PRO A 1 89 ? 3.033 45.219 37.438 1 38.53 89 PRO A C 1
ATOM 689 O O . PRO A 1 89 ? 2.096 45.594 36.75 1 38.53 89 PRO A O 1
ATOM 692 N N . VAL A 1 90 ? 2.549 44.156 37.938 1 40 90 VAL A N 1
ATOM 693 C CA . VAL A 1 90 ? 1.372 44.281 38.781 1 40 90 VAL A CA 1
ATOM 694 C C . VAL A 1 90 ? 1.456 45.562 39.594 1 40 90 VAL A C 1
ATOM 696 O O . VAL A 1 90 ? 2.406 45.75 40.344 1 40 90 VAL A O 1
ATOM 699 N N . ARG A 1 91 ? 1.128 46.594 38.844 1 41.66 91 ARG A N 1
ATOM 700 C CA . ARG A 1 91 ? 0.881 47.781 39.656 1 41.66 91 ARG A CA 1
ATOM 701 C C . ARG A 1 91 ? 0.178 47.438 40.969 1 41.66 91 ARG A C 1
ATOM 703 O O . ARG A 1 91 ? -0.856 46.75 40.969 1 41.66 91 ARG A O 1
ATOM 710 N N . GLU A 1 92 ? 0.95 47.125 41.938 1 39.41 92 GLU A N 1
ATOM 711 C CA . GLU A 1 92 ? 0.434 47.094 43.312 1 39.41 92 GLU A CA 1
ATOM 712 C C . GLU A 1 92 ? -0.687 48.125 43.5 1 39.41 92 GLU A C 1
ATOM 714 O O . GLU A 1 92 ? -0.467 49.344 43.344 1 39.41 92 GLU A O 1
ATOM 719 N N . LEU A 1 93 ? -1.774 47.812 42.75 1 37.5 93 LEU A N 1
ATOM 720 C CA . LEU A 1 93 ? -2.875 48.656 43.219 1 37.5 93 LEU A CA 1
ATOM 721 C C . LEU A 1 93 ? -2.957 48.656 44.75 1 37.5 93 LEU A C 1
ATOM 723 O O . LEU A 1 93 ? -2.965 47.594 45.375 1 37.5 93 LEU A O 1
ATOM 727 N N . GLU A 1 94 ? -2.189 49.5 45.375 1 38.22 94 GLU A N 1
ATOM 728 C CA . GLU A 1 94 ? -2.535 49.906 46.719 1 38.22 94 GLU A CA 1
ATOM 729 C C . GLU A 1 94 ? -4.031 50.188 46.844 1 38.22 94 GLU A C 1
ATOM 731 O O . GLU A 1 94 ? -4.598 50.969 46.094 1 38.22 94 GLU A O 1
ATOM 736 N N . LEU A 1 95 ? -4.66 48.969 46.906 1 35.03 95 LEU A N 1
ATOM 737 C CA . LEU A 1 95 ? -5.863 49.375 47.625 1 35.03 95 LEU A CA 1
ATOM 738 C C . LEU A 1 95 ? -5.504 50.062 48.938 1 35.03 95 LEU A C 1
ATOM 740 O O . LEU A 1 95 ? -4.48 49.75 49.562 1 35.03 95 LEU A O 1
ATOM 744 N N . MET B 1 1 ? -26.203 7.906 -9.461 1 29.44 1 MET B N 1
ATOM 745 C CA . MET B 1 1 ? -24.969 7.348 -10.016 1 29.44 1 MET B CA 1
ATOM 746 C C . MET B 1 1 ? -23.766 7.699 -9.141 1 29.44 1 MET B C 1
ATOM 748 O O . MET B 1 1 ? -23.453 8.875 -8.961 1 29.44 1 MET B O 1
ATOM 752 N N . THR B 1 2 ? -23.688 6.914 -8.031 1 34.81 2 THR B N 1
ATOM 753 C CA . THR B 1 2 ? -22.719 7.195 -6.984 1 34.81 2 THR B CA 1
ATOM 754 C C . THR B 1 2 ? -21.344 7.469 -7.586 1 34.81 2 THR B C 1
ATOM 756 O O . THR B 1 2 ? -20.844 6.688 -8.398 1 34.81 2 THR B O 1
ATOM 759 N N . ASN B 1 3 ? -21.141 8.602 -7.953 1 36.97 3 ASN B N 1
ATOM 760 C CA . ASN B 1 3 ? -19.844 9.062 -8.453 1 36.97 3 ASN B CA 1
ATOM 761 C C . ASN B 1 3 ? -18.703 8.531 -7.613 1 36.97 3 ASN B C 1
ATOM 763 O O . ASN B 1 3 ? -18.547 8.906 -6.449 1 36.97 3 ASN B O 1
ATOM 767 N N . SER B 1 4 ? -18.656 7.223 -7.531 1 40.72 4 SER B N 1
ATOM 768 C CA . SER B 1 4 ? -17.531 6.609 -6.836 1 40.72 4 SER B CA 1
ATOM 769 C C . SER B 1 4 ? -16.266 7.438 -7.008 1 40.72 4 SER B C 1
ATOM 771 O O . SER B 1 4 ? -15.812 7.66 -8.133 1 40.72 4 SER B O 1
ATOM 773 N N . ALA B 1 5 ? -16.156 8.477 -6.344 1 41.88 5 ALA B N 1
ATOM 774 C CA . ALA B 1 5 ? -14.961 9.297 -6.195 1 41.88 5 ALA B CA 1
ATOM 775 C C . ALA B 1 5 ? -13.695 8.445 -6.301 1 41.88 5 ALA B C 1
ATOM 777 O O . ALA B 1 5 ? -13.211 7.914 -5.297 1 41.88 5 ALA B O 1
ATOM 778 N N . THR B 1 6 ? -13.734 7.449 -7.234 1 52.81 6 THR B N 1
ATOM 779 C CA . THR B 1 6 ? -12.5 6.727 -7.539 1 52.81 6 THR B CA 1
ATOM 780 C C . THR B 1 6 ? -11.359 7.699 -7.824 1 52.81 6 THR B C 1
ATOM 782 O O . THR B 1 6 ? -10.711 7.613 -8.867 1 52.81 6 THR B O 1
ATOM 785 N N . GLN B 1 7 ? -11.43 8.875 -7.336 1 61.06 7 GLN B N 1
ATOM 786 C CA . GLN B 1 7 ? -10.633 9.969 -7.891 1 61.06 7 GLN B CA 1
ATOM 787 C C . GLN B 1 7 ? -9.141 9.664 -7.809 1 61.06 7 GLN B C 1
ATOM 789 O O . GLN B 1 7 ? -8.43 9.766 -8.805 1 61.06 7 GLN B O 1
ATOM 794 N N . GLY B 1 8 ? -8.57 9.398 -6.691 1 75.69 8 GLY B N 1
ATOM 795 C CA . GLY B 1 8 ? -7.121 9.5 -6.605 1 75.69 8 GLY B CA 1
ATOM 796 C C . GLY B 1 8 ? -6.41 8.242 -7.082 1 75.69 8 GLY B C 1
ATOM 797 O O . GLY B 1 8 ? -5.207 8.273 -7.355 1 75.69 8 GLY B O 1
ATOM 798 N N . LEU B 1 9 ? -7.215 7.141 -7.508 1 92.06 9 LEU B N 1
ATOM 799 C CA . LEU B 1 9 ? -6.57 5.883 -7.867 1 92.06 9 LEU B CA 1
ATOM 800 C C . LEU B 1 9 ? -6.57 5.688 -9.383 1 92.06 9 LEU B C 1
ATOM 802 O O . LEU B 1 9 ? -5.996 4.719 -9.883 1 92.06 9 LEU B O 1
ATOM 806 N N . ASP B 1 10 ? -7.125 6.594 -10.148 1 90.56 10 ASP B N 1
ATOM 807 C CA . ASP B 1 10 ? -7.312 6.449 -11.586 1 90.56 10 ASP B CA 1
ATOM 808 C C . ASP B 1 10 ? -5.977 6.543 -12.328 1 90.56 10 ASP B C 1
ATOM 810 O O . ASP B 1 10 ? -5.855 6.07 -13.461 1 90.56 10 ASP B O 1
ATOM 814 N N . ALA B 1 11 ? -4.973 7.113 -11.727 1 90.5 11 ALA B N 1
ATOM 815 C CA . ALA B 1 11 ? -3.674 7.305 -12.359 1 90.5 11 ALA B CA 1
ATOM 816 C C . ALA B 1 11 ? -2.771 6.094 -12.141 1 90.5 11 ALA B C 1
ATOM 818 O O . ALA B 1 11 ? -1.71 5.984 -12.766 1 90.5 11 ALA B O 1
ATOM 819 N N . LEU B 1 12 ? -3.18 5.191 -11.359 1 95.88 12 LEU B N 1
ATOM 820 C CA . LEU B 1 12 ? -2.336 4.051 -11.016 1 95.88 12 LEU B CA 1
ATOM 821 C C . LEU B 1 12 ? -2.432 2.965 -12.086 1 95.88 12 LEU B C 1
ATOM 823 O O . LEU B 1 12 ? -3.502 2.744 -12.656 1 95.88 12 LEU B O 1
ATOM 827 N N . GLN B 1 13 ? -1.257 2.336 -12.383 1 97.19 13 GLN B N 1
ATOM 828 C CA . GLN B 1 13 ? -1.327 1.121 -13.188 1 97.19 13 GLN B CA 1
ATOM 829 C C . GLN B 1 13 ? -2.193 0.063 -12.508 1 97.19 13 GLN B C 1
ATOM 831 O O . GLN B 1 13 ? -2.051 -0.19 -11.312 1 97.19 13 GLN B O 1
ATOM 836 N N . THR B 1 14 ? -3.016 -0.649 -13.352 1 98.25 14 THR B N 1
ATOM 837 C CA . THR B 1 14 ? -4.02 -1.537 -12.781 1 98.25 14 THR B CA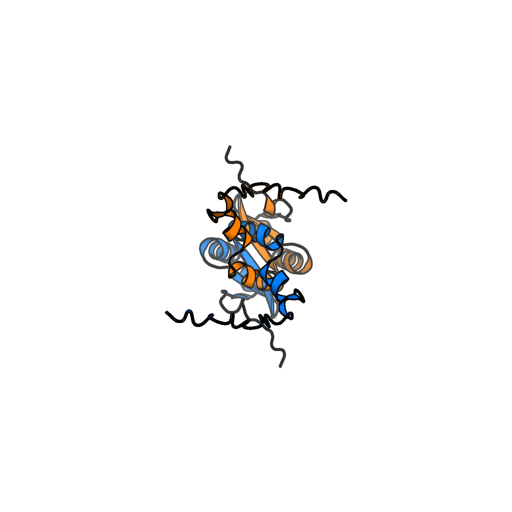 1
ATOM 838 C C . THR B 1 14 ? -3.818 -2.969 -13.266 1 98.25 14 THR B C 1
ATOM 840 O O . THR B 1 14 ? -3.525 -3.197 -14.438 1 98.25 14 THR B O 1
ATOM 843 N N . TRP B 1 15 ? -4.023 -3.879 -12.312 1 98.56 15 TRP B N 1
ATOM 844 C CA . TRP B 1 15 ? -3.934 -5.316 -12.562 1 98.56 15 TRP B CA 1
ATOM 845 C C . TRP B 1 15 ? -5.23 -6.016 -12.172 1 98.56 15 TRP B C 1
ATOM 847 O O . TRP B 1 15 ? -5.824 -5.699 -11.133 1 98.56 15 TRP B O 1
ATOM 857 N N . LYS B 1 16 ? -5.645 -6.957 -13.031 1 98.56 16 LYS B N 1
ATOM 858 C CA . LYS B 1 16 ? -6.609 -7.926 -12.516 1 98.56 16 LYS B CA 1
ATOM 859 C C . LYS B 1 16 ? -5.953 -8.883 -11.531 1 98.56 16 LYS B C 1
ATOM 861 O O . LYS B 1 16 ? -4.773 -9.211 -11.664 1 98.56 16 LYS B O 1
ATOM 866 N N . LEU B 1 17 ? -6.672 -9.305 -10.602 1 98.56 17 LEU B N 1
ATOM 867 C CA . LEU B 1 17 ? -6.152 -10.195 -9.57 1 98.56 17 LEU B CA 1
ATOM 868 C C . LEU B 1 17 ? -5.355 -11.336 -10.195 1 98.56 17 LEU B C 1
ATOM 870 O O . LEU B 1 17 ? -4.258 -11.656 -9.734 1 98.56 17 LEU B O 1
ATOM 874 N N . GLU B 1 18 ? -5.832 -11.992 -11.312 1 97.88 18 GLU B N 1
ATOM 875 C CA . GLU B 1 18 ? -5.199 -13.141 -11.945 1 97.88 18 GLU B CA 1
ATOM 876 C C . GLU B 1 18 ? -3.877 -12.758 -12.602 1 97.88 18 GLU B C 1
ATOM 878 O O . GLU B 1 18 ? -2.893 -13.492 -12.508 1 97.88 18 GLU B O 1
ATOM 883 N N . ASP B 1 19 ? -3.893 -11.617 -13.211 1 98.5 19 ASP B N 1
ATOM 884 C CA . ASP B 1 19 ? -2.674 -11.133 -13.852 1 98.5 19 ASP B CA 1
ATOM 885 C C . ASP B 1 19 ? -1.62 -10.758 -12.812 1 98.5 19 ASP B C 1
ATOM 887 O O . ASP B 1 19 ? -0.434 -11.039 -12.992 1 98.5 19 ASP B O 1
ATOM 891 N N . ALA B 1 20 ? -2.049 -10.07 -11.789 1 98.75 20 ALA B N 1
ATOM 892 C CA . ALA B 1 20 ? -1.158 -9.688 -10.695 1 98.75 20 ALA B CA 1
ATOM 893 C C . ALA B 1 20 ? -0.469 -10.906 -10.094 1 98.75 20 ALA B C 1
ATOM 895 O O . ALA B 1 20 ? 0.74 -10.883 -9.852 1 98.75 20 ALA B O 1
ATOM 896 N N . LYS B 1 21 ? -1.235 -11.898 -9.828 1 98.19 21 LYS B N 1
ATOM 897 C CA . LYS B 1 21 ? -0.687 -13.133 -9.281 1 98.19 21 LYS B CA 1
ATOM 898 C C . LYS B 1 21 ? 0.325 -13.758 -10.242 1 98.19 21 LYS B C 1
ATOM 900 O O . LYS B 1 21 ? 1.415 -14.156 -9.828 1 98.19 21 LYS B O 1
ATOM 905 N N . ALA B 1 22 ? 0.012 -13.867 -11.5 1 98.25 22 ALA B N 1
ATOM 906 C CA . ALA B 1 22 ? 0.851 -14.516 -12.508 1 98.25 22 ALA B CA 1
ATOM 907 C C . ALA B 1 22 ? 2.162 -13.758 -12.695 1 98.25 22 ALA B C 1
ATOM 909 O O . ALA B 1 22 ? 3.207 -14.367 -12.938 1 98.25 22 ALA B O 1
ATOM 910 N N . ARG B 1 23 ? 2.07 -12.453 -12.602 1 98.38 23 ARG B N 1
ATOM 911 C CA . ARG B 1 23 ? 3.242 -11.602 -12.797 1 98.38 23 ARG B CA 1
ATOM 912 C C . ARG B 1 23 ? 3.607 -10.875 -11.508 1 98.38 23 ARG B C 1
ATOM 914 O O . ARG B 1 23 ? 3.965 -9.695 -11.531 1 98.38 23 ARG B O 1
ATOM 921 N N . PHE B 1 24 ? 3.475 -11.508 -10.469 1 98.5 24 PHE B N 1
ATOM 922 C CA . PHE B 1 24 ? 3.623 -10.914 -9.148 1 98.5 24 PHE B CA 1
ATOM 923 C C . PHE B 1 24 ? 5.004 -10.289 -8.984 1 98.5 24 PHE B C 1
ATOM 925 O O . PHE B 1 24 ? 5.141 -9.211 -8.406 1 98.5 24 PHE B O 1
ATOM 932 N N . SER B 1 25 ? 6.055 -10.93 -9.453 1 98.06 25 SER B N 1
ATOM 933 C CA . SER B 1 25 ? 7.406 -10.391 -9.344 1 98.06 25 SER B CA 1
ATOM 934 C C . SER B 1 25 ? 7.531 -9.055 -10.07 1 98.06 25 SER B C 1
ATOM 936 O O . SER B 1 25 ? 8.172 -8.125 -9.57 1 98.06 25 SER B O 1
ATOM 938 N N . GLU B 1 26 ? 6.98 -9.016 -11.258 1 98.06 26 GLU B N 1
ATOM 939 C CA . GLU B 1 26 ? 6.949 -7.762 -12 1 98.06 26 GLU B CA 1
ATOM 940 C C . GLU B 1 26 ? 6.16 -6.695 -11.258 1 98.06 26 GLU B C 1
ATOM 942 O O . GLU B 1 26 ? 6.59 -5.543 -11.164 1 98.06 26 GLU B O 1
ATOM 947 N N . LEU B 1 27 ? 4.969 -7.078 -10.789 1 98.44 27 LEU B N 1
ATOM 948 C CA . LEU B 1 27 ? 4.133 -6.18 -10 1 98.44 27 LEU B CA 1
ATOM 949 C C . LEU B 1 27 ? 4.918 -5.594 -8.828 1 98.44 27 LEU B C 1
ATOM 951 O O . LEU B 1 27 ? 4.895 -4.383 -8.609 1 98.44 27 LEU B O 1
ATOM 955 N N . VAL B 1 28 ? 5.633 -6.422 -8.078 1 98.5 28 VAL B N 1
ATOM 956 C CA . VAL B 1 28 ? 6.414 -6.004 -6.914 1 98.5 28 VAL B CA 1
ATOM 957 C C . VAL B 1 28 ? 7.527 -5.055 -7.355 1 98.5 28 VAL B C 1
ATOM 959 O O . VAL B 1 28 ? 7.746 -4.016 -6.73 1 98.5 28 VAL B O 1
ATOM 962 N N . ARG B 1 29 ? 8.227 -5.434 -8.445 1 97.56 29 ARG B N 1
ATOM 963 C CA . ARG B 1 29 ? 9.305 -4.586 -8.953 1 97.56 29 ARG B CA 1
ATOM 964 C C . ARG B 1 29 ? 8.781 -3.209 -9.344 1 97.56 29 ARG B C 1
ATOM 966 O O . ARG B 1 29 ? 9.383 -2.191 -9 1 97.56 29 ARG B O 1
ATOM 973 N N . LEU B 1 30 ? 7.699 -3.16 -10.039 1 97.69 30 LEU B N 1
ATOM 974 C CA . LEU B 1 30 ? 7.102 -1.899 -10.469 1 97.69 30 LEU B CA 1
ATOM 975 C C . LEU B 1 30 ? 6.656 -1.074 -9.258 1 97.69 30 LEU B C 1
ATOM 977 O O . LEU B 1 30 ? 6.848 0.144 -9.234 1 97.69 30 LEU B O 1
ATOM 981 N N . ALA B 1 31 ? 6.062 -1.688 -8.281 1 98.25 31 ALA B N 1
ATOM 982 C CA . ALA B 1 31 ? 5.605 -1.021 -7.066 1 98.25 31 ALA B CA 1
ATOM 983 C C . ALA B 1 31 ? 6.777 -0.422 -6.297 1 98.25 31 ALA B C 1
ATOM 985 O O . ALA B 1 31 ? 6.633 0.616 -5.645 1 98.25 31 ALA B O 1
ATOM 986 N N . GLN B 1 32 ? 7.918 -1.079 -6.328 1 96.38 32 GLN B N 1
ATOM 987 C CA . GLN B 1 32 ? 9.102 -0.606 -5.629 1 96.38 32 GLN B CA 1
ATOM 988 C C . GLN B 1 32 ? 9.711 0.605 -6.328 1 96.38 32 GLN B C 1
ATOM 990 O O . GLN B 1 32 ? 10.25 1.503 -5.676 1 96.38 32 GLN B O 1
ATOM 995 N N . GLY B 1 33 ? 9.852 0.601 -7.566 1 87.69 33 GLY B N 1
ATOM 996 C CA . GLY B 1 33 ? 10.625 1.558 -8.336 1 87.69 33 GLY B CA 1
ATOM 997 C C . GLY B 1 33 ? 9.812 2.752 -8.797 1 87.69 33 GLY B C 1
ATOM 998 O O . GLY B 1 33 ? 10.344 3.85 -8.961 1 87.69 33 GLY B O 1
ATOM 999 N N . GLU B 1 34 ? 8.602 2.658 -9.203 1 80.25 34 GLU B N 1
ATOM 1000 C CA . GLU B 1 34 ? 7.852 3.711 -9.883 1 80.25 34 GLU B CA 1
ATOM 1001 C C . GLU B 1 34 ? 6.746 4.266 -8.984 1 80.25 34 GLU B C 1
ATOM 1003 O O . GLU B 1 34 ? 7.02 4.984 -8.023 1 80.25 34 GLU B O 1
ATOM 1008 N N . ASN B 1 35 ? 5.523 3.715 -9.242 1 90.94 35 ASN B N 1
ATOM 1009 C CA . ASN B 1 35 ? 4.293 4.168 -8.602 1 90.94 35 ASN B CA 1
ATOM 1010 C C . ASN B 1 35 ? 3.508 3.004 -8.008 1 90.94 35 ASN B C 1
ATOM 1012 O O . ASN B 1 35 ? 3.691 1.854 -8.414 1 90.94 35 ASN B O 1
ATOM 1016 N N . PRO B 1 36 ? 2.764 3.301 -7.023 1 97.38 36 PRO B N 1
ATOM 1017 C CA . PRO B 1 36 ? 1.847 2.275 -6.516 1 97.38 36 PRO B CA 1
ATOM 1018 C C . PRO B 1 36 ? 1.076 1.571 -7.633 1 97.38 36 PRO B C 1
ATOM 1020 O O . PRO B 1 36 ? 0.846 2.156 -8.695 1 97.38 36 PRO B O 1
ATOM 1023 N N . GLN B 1 37 ? 0.833 0.282 -7.414 1 98.44 37 GLN B N 1
ATOM 1024 C CA . GLN B 1 37 ? 0.087 -0.542 -8.359 1 98.44 37 GLN B CA 1
ATOM 1025 C C . GLN B 1 37 ? -1.283 -0.915 -7.797 1 98.44 37 GLN B C 1
ATOM 1027 O O . GLN B 1 37 ? -1.406 -1.258 -6.621 1 98.44 37 GLN B O 1
ATOM 1032 N N . LEU B 1 38 ? -2.275 -0.81 -8.625 1 98.56 38 LEU B N 1
ATOM 1033 C CA . LEU B 1 38 ? -3.635 -1.141 -8.211 1 98.56 38 LEU B CA 1
ATOM 1034 C C . LEU B 1 38 ? -4.016 -2.543 -8.68 1 98.56 38 LEU B C 1
ATOM 1036 O O . LEU B 1 38 ? -3.756 -2.916 -9.82 1 98.56 38 LEU B O 1
ATOM 1040 N N . VAL B 1 39 ? -4.543 -3.314 -7.777 1 98.75 39 VAL B N 1
ATOM 1041 C CA . VAL B 1 39 ? -5.07 -4.637 -8.102 1 98.75 39 VAL B CA 1
ATOM 1042 C C . VAL B 1 39 ? -6.59 -4.637 -7.953 1 98.75 39 VAL B C 1
ATOM 1044 O O . VAL B 1 39 ? -7.121 -4.188 -6.934 1 98.75 39 VAL B O 1
ATOM 1047 N N . THR B 1 40 ? -7.297 -5.152 -8.984 1 98.62 40 THR B N 1
ATOM 1048 C CA . THR B 1 40 ? -8.758 -5.223 -8.961 1 98.62 40 THR B CA 1
ATOM 1049 C C . THR B 1 40 ? -9.227 -6.664 -8.82 1 98.62 40 THR B C 1
ATOM 1051 O O . THR B 1 40 ? -8.531 -7.594 -9.234 1 98.62 40 THR B O 1
ATOM 1054 N N . VAL B 1 41 ? -10.32 -6.852 -8.188 1 97.88 41 VAL B N 1
ATOM 1055 C CA . VAL B 1 41 ? -11.023 -8.117 -8.055 1 97.88 41 VAL B CA 1
ATOM 1056 C C . VAL B 1 41 ? -12.445 -7.98 -8.602 1 97.88 41 VAL B C 1
ATOM 1058 O O . VAL B 1 41 ? -13.219 -7.141 -8.133 1 97.88 41 VAL B O 1
ATOM 1061 N N . ARG B 1 42 ? -12.719 -8.82 -9.562 1 96.69 42 ARG B N 1
ATOM 1062 C CA . ARG B 1 42 ? -14.023 -8.781 -10.211 1 96.69 42 ARG B CA 1
ATOM 1063 C C . ARG B 1 42 ? -14.359 -7.367 -10.68 1 96.69 42 ARG B C 1
ATOM 1065 O O . ARG B 1 42 ? -15.469 -6.879 -10.453 1 96.69 42 ARG B O 1
ATOM 1072 N N . GLY B 1 43 ? -13.344 -6.652 -11.109 1 95.62 43 GLY B N 1
ATOM 1073 C CA . GLY B 1 43 ? -13.531 -5.352 -11.742 1 95.62 43 GLY B CA 1
ATOM 1074 C C . GLY B 1 43 ? -13.57 -4.207 -10.742 1 95.62 43 GLY B C 1
ATOM 1075 O O . GLY B 1 43 ? -13.703 -3.045 -11.133 1 95.62 43 GLY B O 1
ATOM 1076 N N . LYS B 1 44 ? -13.391 -4.488 -9.414 1 97 44 LYS B N 1
ATOM 1077 C CA . LYS B 1 44 ? -13.422 -3.451 -8.391 1 97 44 LYS B CA 1
ATOM 1078 C C . LYS B 1 44 ? -12.039 -3.254 -7.77 1 97 44 LYS B C 1
ATOM 1080 O O . LYS B 1 44 ? -11.289 -4.215 -7.594 1 97 4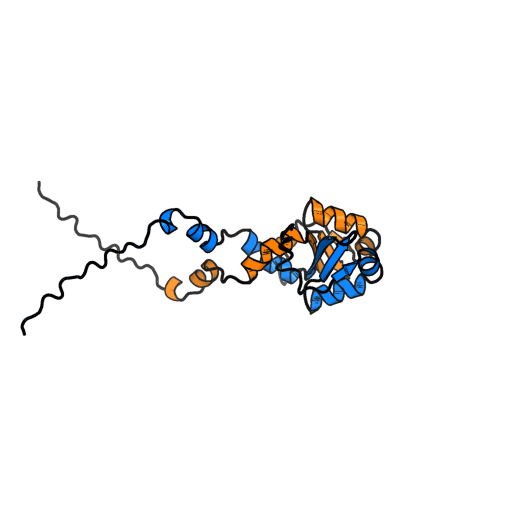4 LYS B O 1
ATOM 1085 N N . ASP B 1 45 ? -11.797 -2.045 -7.418 1 97.81 45 ASP B N 1
ATOM 1086 C CA . ASP B 1 45 ? -10.547 -1.751 -6.73 1 97.81 45 ASP B CA 1
ATOM 1087 C C . ASP B 1 45 ? -10.438 -2.539 -5.426 1 97.81 45 ASP B C 1
ATOM 1089 O O . ASP B 1 45 ? -11.297 -2.42 -4.547 1 97.81 45 ASP B O 1
ATOM 1093 N N . ALA B 1 46 ? -9.398 -3.25 -5.301 1 98.31 46 ALA B N 1
ATOM 1094 C CA . ALA B 1 46 ? -9.312 -4.113 -4.125 1 98.31 46 ALA B CA 1
ATOM 1095 C C . ALA B 1 46 ? -8.172 -3.684 -3.213 1 98.31 46 ALA B C 1
ATOM 1097 O O . ALA B 1 46 ? -8.398 -3.305 -2.061 1 98.31 46 ALA B O 1
ATOM 1098 N N . VAL B 1 47 ? -6.91 -3.65 -3.75 1 98.69 47 VAL B N 1
ATOM 1099 C CA . VAL B 1 47 ? -5.746 -3.314 -2.934 1 98.69 47 VAL B CA 1
ATOM 1100 C C . VAL B 1 47 ? -4.758 -2.492 -3.754 1 98.69 47 VAL B C 1
ATOM 1102 O O . VAL B 1 47 ? -4.816 -2.488 -4.988 1 98.69 47 VAL B O 1
ATOM 1105 N N . VAL B 1 48 ? -3.941 -1.807 -3.062 1 98.25 48 VAL B N 1
ATOM 1106 C CA . VAL B 1 48 ? -2.809 -1.099 -3.648 1 98.25 48 VAL B CA 1
ATOM 1107 C C . VAL B 1 48 ? -1.503 -1.666 -3.096 1 98.25 48 VAL B C 1
ATOM 1109 O O . VAL B 1 48 ? -1.394 -1.935 -1.897 1 98.25 48 VAL B O 1
ATOM 1112 N N . VAL B 1 49 ? -0.584 -1.905 -3.967 1 98.75 49 VAL B N 1
ATOM 1113 C CA . VAL B 1 49 ? 0.763 -2.355 -3.635 1 98.75 49 VAL B CA 1
ATOM 1114 C C . VAL B 1 49 ? 1.746 -1.196 -3.781 1 98.75 49 VAL B C 1
ATOM 1116 O O . VAL B 1 49 ? 1.846 -0.589 -4.852 1 98.75 49 VAL B O 1
ATOM 1119 N N . LEU B 1 50 ? 2.434 -0.837 -2.727 1 97.5 50 LEU B N 1
ATOM 1120 C CA . LEU B 1 50 ? 3.406 0.246 -2.814 1 97.5 50 LEU B CA 1
ATOM 1121 C C . LEU B 1 50 ? 4.691 -0.118 -2.078 1 97.5 50 LEU B C 1
ATOM 1123 O O . LEU B 1 50 ? 4.699 -1.03 -1.248 1 97.5 50 LEU B O 1
ATOM 1127 N N . ALA B 1 51 ? 5.707 0.52 -2.355 1 98.12 51 ALA B N 1
ATOM 1128 C CA . ALA B 1 51 ? 7.004 0.236 -1.749 1 98.12 51 ALA B CA 1
ATOM 1129 C C . ALA B 1 51 ? 6.93 0.331 -0.228 1 98.12 51 ALA B C 1
ATOM 1131 O O . ALA B 1 51 ? 6.285 1.23 0.314 1 98.12 51 ALA B O 1
ATOM 1132 N N . ALA B 1 52 ? 7.594 -0.535 0.412 1 97.31 52 ALA B N 1
ATOM 1133 C CA . ALA B 1 52 ? 7.594 -0.562 1.872 1 97.31 52 ALA B CA 1
ATOM 1134 C C . ALA B 1 52 ? 8.125 0.751 2.445 1 97.31 52 ALA B C 1
ATOM 1136 O O . ALA B 1 52 ? 7.586 1.269 3.426 1 97.31 52 ALA B O 1
ATOM 1137 N N . ASP B 1 53 ? 9.141 1.261 1.858 1 93.81 53 ASP B N 1
ATOM 1138 C CA . ASP B 1 53 ? 9.742 2.502 2.342 1 93.81 53 ASP B CA 1
ATOM 1139 C C . ASP B 1 53 ? 8.766 3.672 2.201 1 93.81 53 ASP B C 1
ATOM 1141 O O . ASP B 1 53 ? 8.734 4.562 3.051 1 93.81 53 ASP B O 1
ATOM 1145 N N . GLN B 1 54 ? 7.992 3.689 1.14 1 92.06 54 GLN B N 1
ATOM 1146 C CA . GLN B 1 54 ? 6.984 4.727 0.949 1 92.06 54 GLN B CA 1
ATOM 1147 C C . GLN B 1 54 ? 5.891 4.633 2.008 1 92.06 54 GLN B C 1
ATOM 1149 O O . GLN B 1 54 ? 5.449 5.652 2.545 1 92.06 54 GLN B O 1
ATOM 1154 N N . PHE B 1 55 ? 5.492 3.5 2.305 1 93.56 55 PHE B N 1
ATOM 1155 C CA . PHE B 1 55 ? 4.473 3.307 3.328 1 93.56 55 PHE B CA 1
ATOM 1156 C C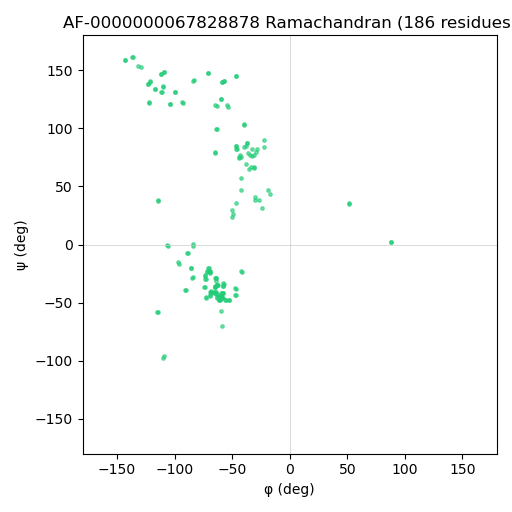 . PHE B 1 55 ? 4.984 3.756 4.691 1 93.56 55 PHE B C 1
ATOM 1158 O O . PHE B 1 55 ? 4.254 4.387 5.457 1 93.56 55 PHE B O 1
ATOM 1165 N N . ALA B 1 56 ? 6.195 3.467 5.004 1 91.38 56 ALA B N 1
ATOM 1166 C CA . ALA B 1 56 ? 6.805 3.867 6.27 1 91.38 56 ALA B CA 1
ATOM 1167 C C . ALA B 1 56 ? 6.77 5.383 6.438 1 91.38 56 ALA B C 1
ATOM 1169 O O . ALA B 1 56 ? 6.598 5.887 7.551 1 91.38 56 ALA B O 1
ATOM 1170 N N . LYS B 1 57 ? 6.93 6.062 5.34 1 86.06 57 LYS B N 1
ATOM 1171 C CA . LYS B 1 57 ? 6.926 7.523 5.367 1 86.06 57 LYS B CA 1
ATOM 1172 C C . LYS B 1 57 ? 5.52 8.062 5.613 1 86.06 57 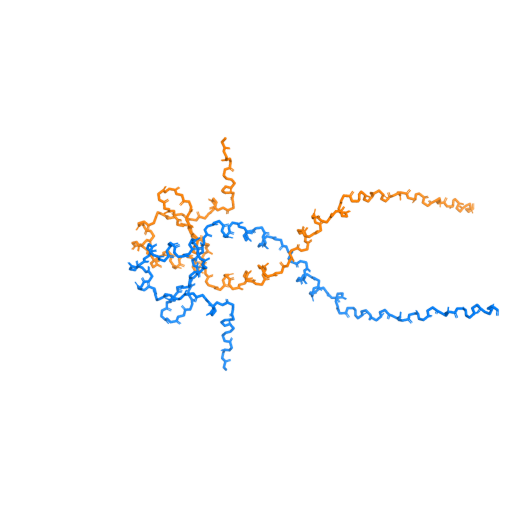LYS B C 1
ATOM 1174 O O . LYS B 1 57 ? 5.352 9.203 6.055 1 86.06 57 LYS B O 1
ATOM 1179 N N . LEU B 1 58 ? 4.57 7.266 5.293 1 85.25 58 LEU B N 1
ATOM 1180 C CA . LEU B 1 58 ? 3.184 7.691 5.445 1 85.25 58 LEU B CA 1
ATOM 1181 C C . LEU B 1 58 ? 2.686 7.422 6.863 1 85.25 58 LEU B C 1
ATOM 1183 O O . LEU B 1 58 ? 1.708 8.031 7.309 1 85.25 58 LEU B O 1
ATOM 1187 N N . LEU B 1 59 ? 3.289 6.578 7.57 1 86.06 59 LEU B N 1
ATOM 1188 C CA . LEU B 1 59 ? 2.83 6.125 8.875 1 86.06 59 LEU B CA 1
ATOM 1189 C C . LEU B 1 59 ? 2.717 7.293 9.852 1 86.06 59 LEU B C 1
ATOM 1191 O O . LEU B 1 59 ? 1.705 7.434 10.539 1 86.06 59 LEU B O 1
ATOM 1195 N N . PRO B 1 60 ? 3.709 8.188 9.914 1 77.44 60 PRO B N 1
ATOM 1196 C CA . PRO B 1 60 ? 3.594 9.328 10.828 1 77.44 60 PRO B CA 1
ATOM 1197 C C . PRO B 1 60 ? 2.434 10.258 10.469 1 77.44 60 PRO B C 1
ATOM 1199 O O . PRO B 1 60 ? 1.854 10.891 11.352 1 77.44 60 PRO B O 1
ATOM 1202 N N . LEU B 1 61 ? 2.111 10.289 9.211 1 73.19 61 LEU B N 1
ATOM 1203 C CA . LEU B 1 61 ? 1.041 11.164 8.742 1 73.19 61 LEU B CA 1
ATOM 1204 C C . LEU B 1 61 ? -0.323 10.625 9.156 1 73.19 61 LEU B C 1
ATOM 1206 O O . LEU B 1 61 ? -1.267 11.391 9.359 1 73.19 61 LEU B O 1
ATOM 1210 N N . MET B 1 62 ? -0.319 9.367 9.242 1 73.94 62 MET B N 1
ATOM 1211 C CA . MET B 1 62 ? -1.569 8.734 9.648 1 73.94 62 MET B CA 1
ATOM 1212 C C . MET B 1 62 ? -1.835 8.945 11.133 1 73.94 62 MET B C 1
ATOM 1214 O O . MET B 1 62 ? -2.986 8.938 11.57 1 73.94 62 MET B O 1
ATOM 1218 N N . ALA B 1 63 ? -0.786 9.125 11.836 1 71.38 63 ALA B N 1
ATOM 1219 C CA . ALA B 1 63 ? -0.899 9.266 13.289 1 71.38 63 ALA B CA 1
ATOM 1220 C C . ALA B 1 63 ? -1.206 10.711 13.672 1 71.38 63 ALA B C 1
ATOM 1222 O O . ALA B 1 63 ? -1.734 10.977 14.758 1 71.38 63 ALA B O 1
ATOM 1223 N N . GLN B 1 64 ? -0.771 11.719 12.859 1 66.62 64 GLN B N 1
ATOM 1224 C CA . GLN B 1 64 ? -0.843 13.125 13.242 1 66.62 64 GLN B CA 1
ATOM 1225 C C . GLN B 1 64 ? -2.137 13.766 12.75 1 66.62 64 GLN B C 1
ATOM 1227 O O . GLN B 1 64 ? -2.604 13.461 11.648 1 66.62 64 GLN B O 1
ATOM 1232 N N . PRO B 1 65 ? -2.828 14.258 13.703 1 61.94 65 PRO B N 1
ATOM 1233 C CA . PRO B 1 65 ? -3.99 15.031 13.266 1 61.94 65 PRO B CA 1
ATOM 1234 C C . PRO B 1 65 ? -3.627 16.125 12.258 1 61.94 65 PRO B C 1
ATOM 1236 O O . PRO B 1 65 ? -2.537 16.703 12.328 1 61.94 65 PRO B O 1
ATOM 1239 N N . ASN B 1 66 ? -4.141 16.109 11.039 1 60.78 66 ASN B N 1
ATOM 1240 C CA . ASN B 1 66 ? -3.967 17.172 10.055 1 60.78 66 ASN B CA 1
ATOM 1241 C C . ASN B 1 66 ? -4.617 18.484 10.523 1 60.78 66 ASN B C 1
ATOM 1243 O O . ASN B 1 66 ? -5.828 18.531 10.734 1 60.78 66 ASN B O 1
ATOM 1247 N N . ILE B 1 67 ? -3.9 19.312 11 1 64.12 67 ILE B N 1
ATOM 1248 C CA . ILE B 1 67 ? -4.383 20.562 11.57 1 64.12 67 ILE B CA 1
ATOM 1249 C C . ILE B 1 67 ? -5.367 21.219 10.602 1 64.12 67 ILE B C 1
ATOM 1251 O O . ILE B 1 67 ? -6.371 21.797 11.031 1 64.12 67 ILE B O 1
ATOM 1255 N N . HIS B 1 68 ? -5.035 21.078 9.359 1 60.81 68 HIS B N 1
ATOM 1256 C CA . HIS B 1 68 ? -5.965 21.672 8.406 1 60.81 68 HIS B CA 1
ATOM 1257 C C . HIS B 1 68 ? -7.359 21.078 8.555 1 60.81 68 HIS B C 1
ATOM 1259 O O . HIS B 1 68 ? -8.352 21.812 8.555 1 60.81 68 HIS B O 1
ATOM 1265 N N . GLU B 1 69 ? -7.281 19.844 8.648 1 61.5 69 GLU B N 1
ATOM 1266 C CA . GLU B 1 69 ? -8.578 19.188 8.836 1 61.5 69 GLU B CA 1
ATOM 1267 C C . GLU B 1 69 ? -9.219 19.609 10.148 1 61.5 69 GLU B C 1
ATOM 1269 O O . GLU B 1 69 ? -10.438 19.797 10.219 1 61.5 69 GLU B O 1
ATOM 1274 N N . PHE B 1 70 ? -8.383 19.812 11.094 1 64.06 70 PHE B N 1
ATOM 1275 C CA . PHE B 1 70 ? -8.891 20.266 12.383 1 64.06 70 PHE B CA 1
ATOM 1276 C C . PHE B 1 70 ? -9.43 21.688 12.289 1 64.06 70 PHE B C 1
ATOM 1278 O O . PHE B 1 70 ? -10.508 21.984 12.812 1 64.06 70 PHE B O 1
ATOM 1285 N N . LEU B 1 71 ? -8.68 22.5 11.562 1 69.62 71 LEU B N 1
ATOM 1286 C CA . LEU B 1 71 ? -9.07 23.906 11.445 1 69.62 71 LEU B CA 1
ATOM 1287 C C . LEU B 1 71 ? -10.281 24.047 10.539 1 69.62 71 LEU B C 1
ATOM 1289 O O . LEU B 1 71 ? -11.156 24.891 10.789 1 69.62 71 LEU B O 1
ATOM 1293 N N . SER B 1 72 ? -10.266 23.281 9.609 1 66.94 72 SER B N 1
ATOM 1294 C CA . SER B 1 72 ? -11.383 23.359 8.672 1 66.94 72 SER B CA 1
ATOM 1295 C C . SER B 1 72 ? -12.68 22.875 9.32 1 66.94 72 SER B C 1
ATOM 1297 O O . SER B 1 72 ? -13.766 23.297 8.945 1 66.94 72 SER B O 1
ATOM 1299 N N . GLN B 1 73 ? -12.516 22.062 10.312 1 61.03 73 GLN B N 1
ATOM 1300 C CA . GLN B 1 73 ? -13.68 21.5 11.016 1 61.03 73 GLN B CA 1
ATOM 1301 C C . GLN B 1 73 ? -13.984 22.297 12.273 1 61.03 73 GLN B C 1
ATOM 1303 O O . GLN B 1 73 ? -15.016 22.078 12.922 1 61.03 73 GLN B O 1
ATOM 1308 N N . SER B 1 74 ? -13.039 23.062 12.641 1 62.59 74 SER B N 1
ATOM 1309 C CA . SER B 1 74 ? -13.258 23.844 13.852 1 62.59 74 SER B CA 1
ATOM 1310 C C . SER B 1 74 ? -14.383 24.859 13.664 1 62.59 74 SER B C 1
ATOM 1312 O O . SER B 1 74 ? -14.445 25.531 12.633 1 62.59 74 SER B O 1
ATOM 1314 N N . PRO B 1 75 ? -15.336 24.703 14.453 1 60.44 75 PRO B N 1
ATOM 1315 C CA . PRO B 1 75 ? -16.406 25.688 14.438 1 60.44 75 PRO B CA 1
ATOM 1316 C C . PRO B 1 75 ? -15.891 27.125 14.344 1 60.44 75 PRO B C 1
ATOM 1318 O O . PRO B 1 75 ? -16.641 28.031 13.984 1 60.44 75 PRO B O 1
ATOM 1321 N N . LEU B 1 76 ? -14.742 27.312 14.727 1 56.25 76 LEU B N 1
ATOM 1322 C CA . LEU B 1 76 ? -14.195 28.656 14.672 1 56.25 76 LEU B CA 1
ATOM 1323 C C . LEU B 1 76 ? -14.078 29.141 13.227 1 56.25 76 LEU B C 1
ATOM 1325 O O . LEU B 1 76 ? -14.047 30.344 12.977 1 56.25 76 LEU B O 1
ATOM 1329 N N . ASN B 1 77 ? -13.891 28.141 12.383 1 55.38 77 ASN B N 1
ATOM 1330 C CA . ASN B 1 77 ? -13.859 28.531 10.977 1 55.38 77 ASN B CA 1
ATOM 1331 C C . ASN B 1 77 ? -15.148 29.234 10.562 1 55.38 77 ASN B C 1
ATOM 1333 O O . ASN B 1 77 ? -15.148 30.047 9.641 1 55.38 77 ASN B O 1
ATOM 1337 N N . ARG B 1 78 ? -16.172 28.812 11.156 1 53.03 78 ARG B N 1
ATOM 1338 C CA . ARG B 1 78 ? -17.453 29.516 10.977 1 53.03 78 ARG B CA 1
ATOM 1339 C C . ARG B 1 78 ? -17.422 30.875 11.656 1 53.03 78 ARG B C 1
ATOM 1341 O O . ARG B 1 78 ? -18.312 31.703 11.422 1 53.03 78 ARG B O 1
ATOM 1348 N N . LEU B 1 79 ? -16.547 30.938 12.594 1 47.56 79 LEU B N 1
ATOM 1349 C CA . LEU B 1 79 ? -16.5 32.312 13.102 1 47.56 79 LEU B CA 1
ATOM 1350 C C . LEU B 1 79 ? -16 33.281 12.023 1 47.56 79 LEU B C 1
ATOM 1352 O O . LEU B 1 79 ? -14.945 33.062 11.43 1 47.56 79 LEU B O 1
ATOM 1356 N N . ASP B 1 80 ? -16.812 33.625 11.203 1 45.31 80 ASP B N 1
ATOM 1357 C CA . ASP B 1 80 ? -16.656 34.719 10.273 1 45.31 80 ASP B CA 1
ATOM 1358 C C . ASP B 1 80 ? -15.625 35.719 10.797 1 45.31 80 ASP B C 1
ATOM 1360 O O . ASP B 1 80 ? -15.773 36.25 11.898 1 45.31 80 ASP B O 1
ATOM 1364 N N . PHE B 1 81 ? -14.312 35.562 10.609 1 44.06 81 PHE B N 1
ATOM 1365 C CA . PHE B 1 81 ? -13.461 36.75 10.641 1 44.06 81 PHE B CA 1
ATOM 1366 C C . PHE B 1 81 ? -14.242 38 10.242 1 44.06 81 PHE B C 1
ATOM 1368 O O . PHE B 1 81 ? -14.383 38.281 9.055 1 44.06 81 PHE B O 1
ATOM 1375 N N . GLU B 1 82 ? -15.391 38.125 10.609 1 39.44 82 GLU B N 1
ATOM 1376 C CA . GLU B 1 82 ? -15.836 39.5 10.594 1 39.44 82 GLU B CA 1
ATOM 1377 C C . GLU B 1 82 ? -14.812 40.438 11.25 1 39.44 82 GLU B C 1
ATOM 1379 O O . GLU B 1 82 ? -14.789 40.562 12.469 1 39.44 82 GLU B O 1
ATOM 1384 N N . HIS B 1 83 ? -13.516 40.156 11.07 1 41.25 83 HIS B N 1
ATOM 1385 C CA . HIS B 1 83 ? -12.648 41.312 11.297 1 41.25 83 HIS B CA 1
ATOM 1386 C C . HIS B 1 83 ? -13.352 42.594 10.938 1 41.25 83 HIS B C 1
ATOM 1388 O O . HIS B 1 83 ? -13.703 42.812 9.781 1 41.25 83 HIS B O 1
ATOM 1394 N N . SER B 1 84 ? -14.141 42.969 11.734 1 36.72 84 SER B N 1
ATOM 1395 C CA . SER B 1 84 ? -14.523 44.375 11.75 1 36.72 84 SER B CA 1
ATOM 1396 C C . SER B 1 84 ? -13.391 45.281 11.25 1 36.72 84 SER B C 1
ATOM 1398 O O . SER B 1 84 ? -12.281 45.219 11.789 1 36.72 84 SER B O 1
ATOM 1400 N N . SER B 1 85 ? -13.18 45.406 9.992 1 40.84 85 SER B N 1
ATOM 1401 C CA . SER B 1 85 ? -12.492 46.562 9.43 1 40.84 85 SER B CA 1
ATOM 1402 C C . SER B 1 85 ? -12.484 47.75 10.406 1 40.84 85 SER B C 1
ATOM 1404 O O . SER B 1 85 ? -13.492 48.438 10.562 1 40.84 85 SER B O 1
ATOM 1406 N N . VAL B 1 86 ? -12.148 47.469 11.625 1 37.44 86 VAL B N 1
ATOM 1407 C CA . VAL B 1 86 ? -11.922 48.656 12.422 1 37.44 86 VAL B CA 1
ATOM 1408 C C . VAL B 1 86 ? -11.094 49.656 11.617 1 37.44 86 VAL B C 1
ATOM 1410 O O . VAL B 1 86 ? -9.953 49.375 11.25 1 37.44 86 VAL B O 1
ATOM 1413 N N . GLN B 1 87 ? -11.734 50.281 10.688 1 38.94 87 GLN B N 1
ATOM 1414 C CA . GLN B 1 87 ? -11.258 51.562 10.188 1 38.94 87 GLN B CA 1
ATOM 1415 C C . GLN B 1 87 ? -10.625 52.406 11.305 1 38.94 87 GLN B C 1
ATOM 1417 O O . GLN B 1 87 ? -11.32 52.844 12.219 1 38.94 87 GLN B O 1
ATOM 1422 N N . SER B 1 88 ? -9.547 51.906 11.805 1 38.56 88 SER B N 1
ATOM 1423 C CA . SER B 1 88 ? -8.852 52.906 12.633 1 38.56 88 SER B CA 1
ATOM 1424 C C . SER B 1 88 ? -8.898 54.281 12.016 1 38.56 88 SER B C 1
ATOM 1426 O O . SER B 1 88 ? -8.656 54.438 10.812 1 38.56 88 SER B O 1
ATOM 1428 N N . PRO B 1 89 ? -9.75 55.062 12.555 1 39.31 89 PRO B N 1
ATOM 1429 C CA . PRO B 1 89 ? -9.758 56.469 12.086 1 39.31 89 PRO B CA 1
ATOM 1430 C C . PRO B 1 89 ? -8.352 57 11.82 1 39.31 89 PRO B C 1
ATOM 1432 O O . PRO B 1 89 ? -7.426 56.719 12.594 1 39.31 89 PRO B O 1
ATOM 1435 N N . VAL B 1 90 ? -7.797 56.781 10.688 1 40.59 90 VAL B N 1
ATOM 1436 C CA . VAL B 1 90 ? -6.656 57.594 10.312 1 40.59 90 VAL B CA 1
ATOM 1437 C C . VAL B 1 90 ? -6.844 59 10.844 1 40.59 90 VAL B C 1
ATOM 1439 O O . VAL B 1 90 ? -7.824 59.688 10.523 1 40.59 90 VAL B O 1
ATOM 1442 N N . ARG B 1 91 ? -6.59 59.062 12.156 1 42.47 91 ARG B N 1
ATOM 1443 C CA . ARG B 1 91 ? -6.465 60.438 12.617 1 42.47 91 ARG B CA 1
ATOM 1444 C C . ARG B 1 91 ? -5.77 61.312 11.57 1 42.47 91 ARG B C 1
ATOM 1446 O O . ARG B 1 91 ? -4.684 60.969 11.094 1 42.47 91 ARG B O 1
ATOM 1453 N N . GLU B 1 92 ? -6.543 61.844 10.68 1 39.88 92 GLU B N 1
ATOM 1454 C CA . GLU B 1 92 ? -6.07 62.938 9.852 1 39.88 92 GLU B CA 1
ATOM 1455 C C . GLU B 1 92 ? -5.047 63.812 10.609 1 39.88 92 GLU B C 1
ATOM 1457 O O . GLU B 1 92 ? -5.367 64.375 11.641 1 39.88 92 GLU B O 1
ATOM 1462 N N . LEU B 1 93 ? -3.91 63.125 10.859 1 38.22 93 LEU B N 1
ATOM 1463 C CA . LEU B 1 93 ? -2.895 64.062 11.305 1 38.22 93 LEU B CA 1
ATOM 1464 C C . LEU B 1 93 ? -2.863 65.312 10.391 1 38.22 93 LEU B C 1
ATOM 1466 O O . LEU B 1 93 ? -2.795 65.188 9.172 1 38.22 93 LEU B O 1
ATOM 1470 N N . GLU B 1 94 ? -3.736 66.25 10.633 1 38.53 94 GLU B N 1
ATOM 1471 C CA . GLU B 1 94 ? -3.48 67.562 10.156 1 38.53 94 GLU B CA 1
ATOM 1472 C C . GLU B 1 94 ? -2.016 68 10.344 1 38.53 94 GLU B C 1
ATOM 1474 O O . GLU B 1 94 ? -1.488 67.875 11.453 1 38.53 94 GLU B O 1
ATOM 1479 N N . LEU B 1 95 ? -1.311 67.312 9.367 1 36.19 95 LEU B N 1
ATOM 1480 C CA . LEU B 1 95 ? -0.155 68.25 9.312 1 36.19 95 LEU B CA 1
ATOM 1481 C C . LEU B 1 95 ? -0.588 69.688 9.07 1 36.19 95 LEU B C 1
ATOM 1483 O O . LEU B 1 95 ? -1.607 69.938 8.422 1 36.19 95 LEU B O 1
#

pLDDT: mean 75.34, std 24.02, range [29.44, 98.75]

Foldseek 3Di:
DPCPCCPPCVPAAEAEPVRCVVPVVVQQVCQQPPNWHFYDYPRHTDDIRHHPVVVVVCVVVVVDDPVCVVVVPPCCVVVPCVVVVPPPPPPPPPD/DPPPCCPPCVPAAEAEPVRCVVPVVVQQVCQAPPNWHFYDYPRHTDDIRHHPVVVVVCVVVVVDDPVCVVVVPPCCVVVPCPVVVPPPPPPPPPD

Organism: Synechocystis sp. (strain ATCC 27184 / PCC 6803 / Kazusa) (NCBI:txid1111708)